Protein 5NOI (pdb70)

GO terms:
  GO:0005886 plasma membrane (C, TAS)
  GO:0005515 protein binding (F, IPI)
  GO:0009986 cell surface (C, IDA)
  GO:0042802 identical protein binding (F, IDA)
  GO:0050925 negative regulation of negative chemotaxis (P, IDA)
  GO:0032870 cellular response to hormone stimulus (P, IEP)
  GO:0050772 positive regulation of axonogenesis (P, IDA)
  GO:0007156 homophilic cell-cell adhesion (P, IDA)
  GO:0061364 apoptotic process involved in luteolysis (P, IEP)
  GO:0007420 brain development (P, IEP)
  GO:0001657 ureteric bud development (P, IMP)
  GO:0070062 extracellular exosome (C, HDA)

Structure (mmCIF, N/CA/C/O backbone):
data_5NOI
#
_entry.id   5NOI
#
_cell.length_a   99.749
_cell.length_b   99.749
_cell.length_c   123.465
_cell.angle_alpha   90.00
_cell.angle_beta   90.00
_cell.angle_gamma   90.00
#
_symmetry.space_group_name_H-M   'I 41 2 2'
#
loop_
_entity.id
_entity.type
_entity.pdbx_description
1 polymer 'Roundabout homolog 2'
2 water water
#
loop_
_atom_site.group_PDB
_atom_site.id
_atom_site.type_symbol
_atom_site.label_atom_id
_atom_site.label_alt_id
_atom_site.label_comp_id
_atom_site.label_asym_id
_atom_site.label_entity_id
_atom_site.label_seq_id
_atom_site.pdbx_PDB_ins_code
_atom_site.Cartn_x
_atom_site.Cartn_y
_atom_site.Cartn_z
_atom_site.occupancy
_atom_site.B_iso_or_equiv
_atom_site.auth_seq_id
_atom_site.auth_comp_id
_atom_site.auth_asym_id
_atom_site.auth_atom_id
_atom_site.pdbx_PDB_model_num
ATOM 1 N N . ARG A 1 1 ? 80.339 124.145 103.409 1.00 83.36 311 ARG A N 1
ATOM 2 C CA . ARG A 1 1 ? 81.514 124.738 102.782 1.00 89.02 311 ARG A CA 1
ATOM 3 C C . ARG A 1 1 ? 82.866 124.272 103.341 1.00 89.57 311 ARG A C 1
ATOM 4 O O . ARG A 1 1 ? 83.916 124.575 102.747 1.00 94.12 311 ARG A O 1
ATOM 12 N N . ALA A 1 2 ? 82.861 123.559 104.468 1.00 83.61 312 ALA A N 1
ATOM 13 C CA . ALA A 1 2 ? 84.094 123.073 105.096 1.00 70.14 312 ALA A CA 1
ATOM 14 C C . ALA A 1 2 ? 83.977 121.588 105.394 1.00 64.75 312 ALA A C 1
ATOM 15 O O . ALA A 1 2 ? 83.200 121.212 106.309 1.00 62.06 312 ALA A O 1
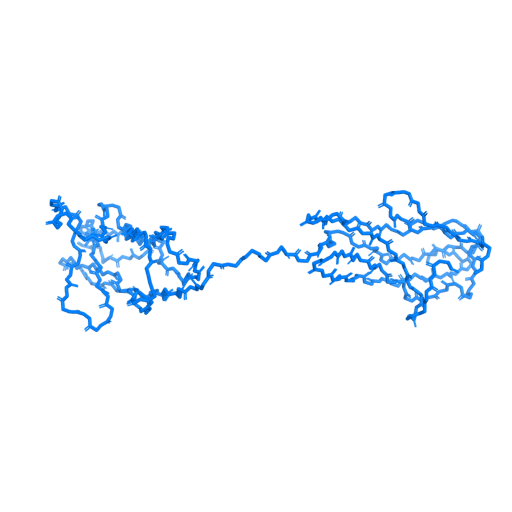ATOM 17 N N . PRO A 1 3 ? 84.747 120.726 104.737 1.00 69.56 313 PRO A N 1
ATOM 18 C CA . PRO A 1 3 ? 84.594 119.276 104.894 1.00 68.92 313 PRO A CA 1
ATOM 19 C C . PRO A 1 3 ? 84.723 118.854 106.349 1.00 70.19 313 PRO A C 1
ATOM 20 O O . PRO A 1 3 ? 85.414 119.506 107.149 1.00 67.13 313 PRO A O 1
ATOM 24 N N . PRO A 1 4 ? 84.071 117.763 106.729 1.00 62.73 314 PRO A N 1
ATOM 25 C CA . PRO A 1 4 ? 84.234 117.264 108.093 1.00 57.91 314 PRO A CA 1
ATOM 26 C C . PRO A 1 4 ? 85.657 116.775 108.315 1.00 54.44 314 PRO A C 1
ATOM 27 O O . PRO A 1 4 ? 86.315 116.257 107.410 1.00 49.07 314 PRO A O 1
ATOM 31 N N . GLN A 1 5 ? 86.117 116.965 109.546 1.00 59.89 315 GLN A N 1
ATOM 32 C CA . GLN A 1 5 ? 87.430 116.564 110.014 1.00 56.79 315 GLN A CA 1
ATOM 33 C C . GLN A 1 5 ? 87.286 116.089 111.450 1.00 51.15 315 GLN A C 1
ATOM 34 O O . GLN A 1 5 ? 86.418 116.565 112.189 1.00 49.22 315 GLN A O 1
ATOM 40 N N . PHE A 1 6 ? 88.204 115.210 111.854 1.00 56.95 316 PHE A N 1
ATOM 41 C CA . PHE A 1 6 ? 88.257 114.700 113.217 1.00 57.95 316 PHE A CA 1
ATOM 42 C C . PHE A 1 6 ? 89.032 115.635 114.125 1.00 57.43 316 PHE A C 1
ATOM 43 O O . PHE A 1 6 ? 90.149 116.040 113.802 1.00 77.16 316 PHE A O 1
ATOM 51 N N . VAL A 1 7 ? 88.455 115.941 115.279 1.00 53.89 317 VAL A N 1
ATOM 52 C CA . VAL A 1 7 ? 89.195 116.568 116.367 1.00 58.22 317 VAL A CA 1
ATOM 53 C C . VAL A 1 7 ? 89.777 115.514 117.303 1.00 61.29 317 VAL A C 1
ATOM 54 O O . VAL A 1 7 ? 90.960 115.544 117.649 1.00 55.84 317 VAL A O 1
ATOM 58 N N . VAL A 1 8 ? 88.964 114.557 117.730 1.00 61.34 318 VAL A N 1
ATOM 59 C CA . VAL A 1 8 ? 89.439 113.435 118.524 1.00 40.92 318 VAL A CA 1
ATOM 60 C C . VAL A 1 8 ? 88.869 112.177 117.896 1.00 48.76 318 VAL A C 1
ATOM 61 O O . VAL A 1 8 ? 87.644 111.995 117.875 1.00 56.18 318 VAL A O 1
ATOM 65 N N . ARG A 1 9 ? 89.742 111.346 117.336 1.00 59.16 319 ARG A N 1
ATOM 66 C CA . ARG A 1 9 ? 89.319 110.058 116.818 1.00 43.49 319 ARG A CA 1
ATOM 67 C C . ARG A 1 9 ? 89.216 109.067 117.976 1.00 42.84 319 ARG A C 1
ATOM 68 O O . ARG A 1 9 ? 89.843 109.257 119.016 1.00 47.04 319 ARG A O 1
ATOM 76 N N . PRO A 1 10 ? 88.418 108.010 11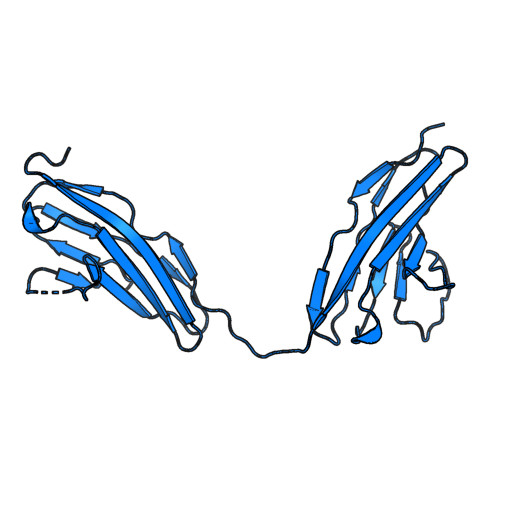7.798 1.00 35.48 320 PRO A N 1
ATOM 77 C CA . PRO A 1 10 ? 88.406 106.940 118.801 1.00 50.32 320 PRO A CA 1
ATOM 78 C C . PRO A 1 10 ? 89.605 106.018 118.618 1.00 60.90 320 PRO A C 1
ATOM 79 O O . PRO A 1 10 ? 90.125 105.831 117.511 1.00 57.19 320 PRO A O 1
ATOM 83 N N . ARG A 1 11 ? 90.044 105.440 119.736 1.00 61.28 321 ARG A N 1
ATOM 84 C CA . ARG A 1 11 ? 91.158 104.499 119.746 1.00 77.00 321 ARG A CA 1
ATOM 85 C C . ARG A 1 11 ? 90.735 103.140 120.329 1.00 70.45 321 ARG A C 1
ATOM 86 O O . ARG A 1 11 ? 89.637 102.963 120.869 1.00 72.35 321 ARG A O 1
ATOM 94 N N . ASP A 1 12 ? 91.631 102.161 120.226 1.00 57.39 322 ASP A N 1
ATOM 95 C CA . ASP A 1 12 ? 91.307 100.806 120.658 1.00 58.71 322 ASP A CA 1
ATOM 96 C C . ASP A 1 12 ? 91.169 100.714 122.186 1.00 57.49 322 ASP A C 1
ATOM 97 O O . ASP A 1 12 ? 91.762 101.488 122.939 1.00 50.08 322 ASP A O 1
ATOM 102 N N . GLN A 1 13 ? 90.346 99.773 122.647 1.00 45.59 323 GLN A N 1
ATOM 103 C CA . GLN A 1 13 ? 90.138 99.636 124.087 1.00 45.36 323 GLN A CA 1
ATOM 104 C C . GLN A 1 13 ? 89.964 98.174 124.442 1.00 48.00 323 GLN A C 1
ATOM 105 O O . GLN A 1 13 ? 89.205 97.460 123.781 1.00 54.03 323 GLN A O 1
ATOM 111 N N . ILE A 1 14 ? 90.654 97.749 125.496 1.00 48.35 324 ILE A N 1
ATOM 112 C CA . ILE A 1 14 ? 90.576 96.433 126.126 1.00 61.28 324 ILE A CA 1
ATOM 113 C C . ILE A 1 14 ? 89.928 96.641 127.482 1.00 70.53 324 ILE A C 1
ATOM 114 O O . ILE A 1 14 ? 90.448 97.410 128.299 1.00 80.62 324 ILE A O 1
ATOM 119 N N . VAL A 1 15 ? 88.782 96.029 127.788 1.00 62.67 325 VAL A N 1
ATOM 120 C CA . VAL A 1 15 ? 88.239 96.229 129.131 1.00 72.17 325 VAL A CA 1
ATOM 121 C C . VAL A 1 15 ? 87.451 95.006 129.604 1.00 66.15 325 VAL A C 1
ATOM 122 O O . VAL A 1 15 ? 86.906 94.231 128.809 1.00 53.87 325 VAL A O 1
ATOM 126 N N . ALA A 1 16 ? 87.396 94.864 130.932 1.00 64.23 326 ALA A N 1
ATOM 127 C CA . ALA A 1 16 ? 86.814 93.705 131.594 1.00 60.52 326 ALA A CA 1
ATOM 128 C C . ALA A 1 16 ? 85.310 93.619 131.361 1.00 64.02 326 ALA A C 1
ATOM 129 O O . ALA A 1 16 ? 84.611 94.632 131.231 1.00 72.60 326 ALA A O 1
ATOM 131 N N . GLN A 1 17 ? 84.830 92.374 131.308 1.00 63.34 327 GLN A N 1
ATOM 132 C CA . GLN A 1 17 ? 83.424 92.119 131.013 1.00 65.63 327 GLN A CA 1
ATOM 133 C C . GLN A 1 17 ? 82.518 92.690 132.098 1.00 66.15 327 GLN A C 1
ATOM 134 O O . GLN A 1 17 ? 82.813 92.588 133.288 1.00 73.88 327 GLN A O 1
ATOM 140 N N . GLY A 1 18 ? 81.376 93.207 131.644 1.00 70.09 328 GLY A N 1
ATOM 141 C CA . GLY A 1 18 ? 80.422 93.858 132.521 1.00 67.01 328 GLY A CA 1
ATOM 142 C C . GLY A 1 18 ? 80.624 95.351 132.753 1.00 64.30 328 GLY A C 1
ATOM 143 O O . GLY A 1 18 ? 79.688 96.012 133.228 1.00 63.81 328 GLY A O 1
ATOM 144 N N . ARG A 1 19 ? 81.810 95.903 132.457 1.00 68.50 329 ARG A N 1
ATOM 145 C CA . ARG A 1 19 ? 82.062 97.333 132.615 1.00 67.34 329 ARG A CA 1
ATOM 146 C C . ARG A 1 19 ? 81.385 98.125 131.497 1.00 62.90 329 ARG A C 1
ATOM 147 O O . ARG A 1 19 ? 80.811 97.564 130.557 1.00 58.53 329 ARG A O 1
ATOM 155 N N . THR A 1 20 ? 81.459 99.451 131.607 1.00 65.21 330 THR A N 1
ATOM 156 C CA . THR A 1 20 ? 80.939 100.360 130.590 1.00 58.66 330 THR A CA 1
ATOM 157 C C . THR A 1 20 ? 82.091 100.957 129.792 1.00 59.57 330 THR A C 1
ATOM 158 O O . THR A 1 20 ? 83.120 101.336 130.364 1.00 69.77 330 THR A O 1
ATOM 162 N N . VAL A 1 21 ? 81.931 101.036 128.463 1.00 60.48 331 VAL A N 1
ATOM 163 C CA . VAL A 1 21 ? 82.965 101.555 127.570 1.00 60.04 331 VAL A CA 1
ATOM 164 C C . VAL A 1 21 ? 82.412 102.756 126.803 1.00 69.54 331 VAL A C 1
ATOM 165 O O . VAL A 1 21 ? 81.254 102.750 126.364 1.00 61.49 331 VAL A O 1
ATOM 169 N N . THR A 1 22 ? 83.230 103.810 126.678 1.00 63.59 332 THR A N 1
ATOM 170 C CA . THR A 1 22 ? 82.865 104.987 125.892 1.00 47.01 332 THR A CA 1
ATOM 171 C C . THR A 1 22 ? 84.025 105.319 124.974 1.00 52.35 332 THR A C 1
ATOM 172 O O . THR A 1 22 ? 85.157 105.472 125.437 1.00 58.87 332 THR A O 1
ATOM 176 N N . PHE A 1 23 ? 83.745 105.418 123.682 1.00 44.44 333 PHE A N 1
ATOM 177 C CA . PHE A 1 23 ? 84.616 105.846 122.597 1.00 48.40 333 PHE A CA 1
ATOM 178 C C . PHE A 1 23 ? 84.285 107.279 122.203 1.00 55.25 333 PHE A C 1
ATOM 179 O O . PHE A 1 23 ? 83.137 107.547 121.801 1.00 57.29 333 PHE A O 1
ATOM 187 N N . PRO A 1 24 ? 85.243 108.209 122.285 1.00 48.70 334 PRO A N 1
ATOM 188 C CA . PRO A 1 24 ? 85.027 109.550 121.729 1.00 41.04 334 PRO A CA 1
ATOM 189 C C . PRO A 1 24 ? 85.048 109.511 120.217 1.00 44.00 334 PRO A C 1
ATOM 190 O O . PRO A 1 24 ? 85.676 108.646 119.611 1.00 57.19 334 PRO A O 1
ATOM 194 N N . CYS A 1 25 ? 84.324 110.444 119.603 1.00 45.21 335 CYS A N 1
ATOM 195 C CA . CYS A 1 25 ? 84.481 110.685 118.175 1.00 43.28 335 CYS A CA 1
ATOM 196 C C . CYS A 1 25 ? 84.058 112.132 117.964 1.00 57.89 335 CYS A C 1
ATOM 197 O O . CYS A 1 25 ? 82.880 112.414 117.698 1.00 59.84 335 CYS A O 1
ATOM 200 N N . GLU A 1 26 ? 84.998 113.061 118.165 1.00 62.22 336 GLU A N 1
ATOM 201 C CA . GLU A 1 26 ? 84.701 114.485 118.167 1.00 53.42 336 GLU A CA 1
ATOM 202 C C . GLU A 1 26 ? 85.062 115.055 116.813 1.00 48.23 336 GLU A C 1
ATOM 203 O O . GLU A 1 26 ? 86.068 114.673 116.209 1.00 61.50 336 GLU A O 1
ATOM 209 N N . THR A 1 27 ? 84.260 115.992 116.354 1.00 53.00 337 THR A N 1
ATOM 210 C CA . THR A 1 27 ? 84.226 116.279 114.941 1.00 47.57 337 THR A CA 1
ATOM 211 C C . THR A 1 27 ? 84.035 117.782 114.735 1.00 48.45 337 THR A C 1
ATOM 212 O O . THR A 1 27 ? 83.536 118.490 115.615 1.00 54.70 337 THR A O 1
ATOM 216 N N . LYS A 1 28 ? 84.474 118.272 113.573 1.00 57.87 338 LYS A N 1
ATOM 217 C CA . LYS A 1 28 ? 84.310 119.683 113.236 1.00 63.56 338 LYS A CA 1
ATOM 218 C C . LYS A 1 28 ? 84.060 119.822 111.743 1.00 55.81 338 LYS A C 1
ATOM 219 O O . LYS A 1 28 ? 84.410 118.943 110.944 1.00 58.56 338 LYS A O 1
ATOM 225 N N . GLY A 1 29 ? 83.460 120.942 111.374 1.00 56.56 339 GLY A N 1
ATOM 226 C CA . GLY A 1 29 ? 83.228 121.242 109.977 1.00 53.98 339 GLY A CA 1
ATOM 227 C C . GLY A 1 29 ? 82.010 122.137 109.819 1.00 61.28 339 GLY A C 1
ATOM 228 O O . GLY A 1 29 ? 81.359 122.526 110.787 1.00 57.97 339 GLY A O 1
ATOM 229 N N . ASN A 1 30 ? 81.729 122.451 108.565 1.00 72.92 340 ASN A N 1
ATOM 230 C CA . ASN A 1 30 ? 80.546 123.265 108.363 1.00 72.03 340 ASN A CA 1
ATOM 231 C C . ASN A 1 30 ? 79.887 122.803 107.073 1.00 63.68 340 ASN A C 1
ATOM 232 O O . ASN A 1 30 ? 80.421 123.034 105.984 1.00 68.99 340 ASN A O 1
ATOM 237 N N . PRO A 1 31 ? 78.661 122.321 107.338 1.00 60.72 341 PRO A N 1
ATOM 238 C CA . PRO A 1 31 ? 77.978 122.311 108.646 1.00 57.65 341 PRO A CA 1
ATOM 239 C C . PRO A 1 31 ? 78.577 121.347 109.684 1.00 51.96 341 PRO A C 1
ATOM 240 O O . PRO A 1 31 ? 79.417 120.522 109.318 1.00 52.60 341 PRO A O 1
ATOM 244 N N . GLN A 1 32 ? 78.165 121.491 110.946 1.00 51.10 342 GLN A N 1
ATOM 245 C CA . GLN A 1 32 ? 78.688 120.681 112.037 1.00 51.89 342 GLN A CA 1
ATOM 246 C C . GLN A 1 32 ? 78.329 119.212 111.814 1.00 66.83 342 GLN A C 1
ATOM 247 O O . GLN A 1 32 ? 77.139 118.871 111.793 1.00 69.85 342 GLN A O 1
ATOM 253 N N . PRO A 1 33 ? 79.314 118.328 111.649 1.00 59.34 343 PRO A N 1
ATOM 254 C CA . PRO A 1 33 ? 78.994 116.922 111.361 1.00 62.10 343 PRO A CA 1
ATOM 255 C C . PRO A 1 33 ? 78.291 116.265 112.534 1.00 66.66 343 PRO A C 1
ATOM 256 O O . PRO A 1 33 ? 78.657 116.455 113.698 1.00 60.73 343 PRO A O 1
ATOM 260 N N . ALA A 1 34 ? 77.242 115.512 112.210 1.00 66.26 344 ALA A N 1
ATOM 261 C CA . ALA A 1 34 ? 76.508 114.712 113.182 1.00 43.64 344 ALA A CA 1
ATOM 262 C C . ALA A 1 34 ? 77.014 113.268 113.068 1.00 49.20 344 ALA A C 1
ATOM 263 O O . ALA A 1 34 ? 76.788 112.605 112.050 1.00 54.95 344 ALA A O 1
ATOM 265 N N . VAL A 1 35 ? 77.727 112.798 114.108 1.00 40.26 345 VAL A N 1
ATOM 266 C CA . VAL A 1 35 ? 78.346 111.479 114.073 1.00 47.67 345 VAL A CA 1
ATOM 267 C C . VAL A 1 35 ? 77.314 110.389 114.390 1.00 62.98 345 VAL A C 1
ATOM 268 O O . VAL A 1 35 ? 76.478 110.534 115.293 1.00 61.05 345 VAL A O 1
ATOM 272 N N . PHE A 1 36 ? 77.396 109.276 113.660 1.00 55.65 346 PHE A N 1
ATOM 273 C CA . PHE A 1 36 ? 76.692 108.050 114.029 1.00 51.15 346 PHE A CA 1
ATOM 274 C C . PHE A 1 36 ? 77.679 106.891 113.998 1.00 49.60 346 PHE A C 1
ATOM 275 O O . PHE A 1 36 ? 78.756 106.986 113.406 1.00 51.32 346 PHE A O 1
ATOM 283 N N . TRP A 1 37 ? 77.315 105.793 114.659 1.00 45.70 347 TRP A N 1
ATOM 284 C CA . TRP A 1 37 ? 78.194 104.634 114.775 1.00 45.84 347 TRP A CA 1
ATOM 285 C C . TRP A 1 37 ? 77.547 103.392 114.170 1.00 58.67 347 TRP A C 1
ATOM 286 O O . TRP A 1 37 ? 76.319 103.283 114.048 1.00 60.66 347 TRP A O 1
ATOM 297 N N . GLN A 1 38 ? 78.406 102.438 113.836 1.00 48.58 348 GLN A N 1
ATOM 298 C CA . GLN A 1 38 ? 77.983 101.176 113.250 1.00 47.45 348 GLN A CA 1
ATOM 299 C C . GLN A 1 38 ? 79.000 100.139 113.670 1.00 44.71 348 GLN A C 1
ATOM 300 O O . GLN A 1 38 ? 80.195 100.325 113.418 1.00 55.44 348 GLN A O 1
ATOM 306 N N . LYS A 1 39 ? 78.547 99.089 114.347 1.00 47.85 349 LYS A N 1
ATOM 307 C CA . LYS A 1 39 ? 79.407 97.935 114.557 1.00 52.04 349 LYS A CA 1
ATOM 308 C C . LYS A 1 39 ? 79.784 97.366 113.195 1.00 44.10 349 LYS A C 1
ATOM 309 O O . LYS A 1 39 ? 78.931 97.232 112.316 1.00 48.06 349 LYS A O 1
ATOM 315 N N . GLU A 1 40 ? 81.070 97.099 112.979 1.00 51.72 350 GLU A N 1
ATOM 316 C CA . GLU A 1 40 ? 81.464 96.629 111.656 1.00 59.60 350 GLU A CA 1
ATOM 317 C C . GLU A 1 40 ? 80.851 95.259 111.389 1.00 56.51 350 GLU A C 1
ATOM 318 O O . GLU A 1 40 ? 80.910 94.361 112.234 1.00 58.51 350 GLU A O 1
ATOM 324 N N . GLY A 1 41 ? 80.230 95.110 110.226 1.00 54.91 351 GLY A N 1
ATOM 325 C CA . GLY A 1 41 ? 79.521 93.903 109.894 1.00 45.24 351 GLY A CA 1
ATOM 326 C C . GLY A 1 41 ? 78.060 93.906 110.256 1.00 59.79 351 GLY A C 1
ATOM 327 O O . GLY A 1 41 ? 77.337 93.004 109.822 1.00 68.93 351 GLY A O 1
ATOM 328 N N . SER A 1 42 ? 77.594 94.896 111.013 1.00 60.55 352 SER A N 1
ATOM 329 C CA . SER A 1 42 ? 76.208 94.956 111.460 1.00 55.15 352 SER A CA 1
ATOM 330 C C . SER A 1 42 ? 75.398 95.908 110.590 1.00 56.31 352 SER A C 1
ATOM 331 O O . SER A 1 42 ? 75.900 96.936 110.123 1.00 58.34 352 SER A O 1
ATOM 334 N N . GLN A 1 43 ? 74.131 95.550 110.375 1.00 42.37 353 GLN A N 1
ATOM 335 C CA . GLN A 1 43 ? 73.215 96.428 109.658 1.00 47.69 353 GLN A CA 1
ATOM 336 C C . GLN A 1 43 ? 72.679 97.563 110.520 1.00 57.93 353 GLN A C 1
ATOM 337 O O . GLN A 1 43 ? 72.075 98.497 109.980 1.00 53.74 353 GLN A O 1
ATOM 343 N N . ASN A 1 44 ? 72.871 97.515 111.830 1.00 61.22 354 ASN A N 1
ATOM 344 C CA . ASN A 1 44 ? 72.286 98.524 112.698 1.00 54.93 354 ASN A CA 1
ATOM 345 C C . ASN A 1 44 ? 73.145 99.778 112.716 1.00 54.33 354 ASN A C 1
ATOM 346 O O . ASN A 1 44 ? 74.360 99.709 112.935 1.00 46.33 354 ASN A O 1
ATOM 351 N N . LEU A 1 45 ? 72.513 100.919 112.488 1.00 52.14 355 LEU A N 1
ATOM 352 C CA . LEU A 1 45 ? 73.166 102.182 112.738 1.00 53.18 355 LEU A CA 1
ATOM 353 C C . LEU A 1 45 ? 72.693 102.758 114.064 1.00 70.89 355 LEU A C 1
ATOM 354 O O . LEU A 1 45 ? 71.529 102.614 114.446 1.00 72.48 355 LEU A O 1
ATOM 359 N N . LEU A 1 46 ? 73.624 103.419 114.755 1.00 72.38 356 LEU A N 1
ATOM 360 C CA . LEU A 1 46 ? 73.356 104.043 116.047 1.00 58.82 356 LEU A CA 1
ATOM 361 C C . LEU A 1 46 ? 73.427 105.562 115.901 1.00 48.75 356 LEU A C 1
ATOM 362 O O . LEU A 1 46 ? 74.511 106.134 115.802 1.00 48.27 356 LEU A O 1
ATOM 367 N N . PHE A 1 47 ? 72.313 106.188 115.908 1.00 52.09 357 PHE A N 1
ATOM 368 C CA . PHE A 1 47 ? 72.065 107.610 115.710 1.00 48.85 357 PHE A CA 1
ATOM 369 C C . PHE A 1 47 ? 71.952 108.351 117.045 1.00 59.32 357 PHE A C 1
ATOM 370 O O . PHE A 1 47 ? 71.523 107.782 118.054 1.00 61.65 357 PHE A O 1
ATOM 378 N N . PRO A 1 48 ? 72.376 109.615 117.064 1.00 64.40 358 PRO A N 1
ATOM 379 C CA . PRO A 1 48 ? 72.470 110.350 118.338 1.00 74.29 358 PRO A CA 1
ATOM 380 C C . PRO A 1 48 ? 71.165 110.566 119.104 1.00 81.91 358 PRO A C 1
ATOM 381 O O . PRO A 1 48 ? 71.162 110.355 120.323 1.00 94.60 358 PRO A O 1
ATOM 385 N N . ASN A 1 49 ? 70.072 111.006 118.486 1.00 61.95 359 ASN A N 1
ATOM 386 C CA . ASN A 1 49 ? 68.931 111.425 119.305 1.00 78.00 359 ASN A CA 1
ATOM 387 C C . ASN A 1 49 ? 67.760 110.477 119.083 1.00 96.48 359 ASN A C 1
ATOM 388 O O . ASN A 1 49 ? 66.954 110.682 118.169 1.00 92.91 359 ASN A O 1
ATOM 393 N N . GLN A 1 50 ? 67.610 109.514 119.988 1.00 102.72 360 GLN A N 1
ATOM 394 C CA . GLN A 1 50 ? 66.627 108.450 119.867 1.00 105.14 360 GLN A CA 1
ATOM 395 C C . GLN A 1 50 ? 66.218 108.021 121.268 1.00 116.74 360 GLN A C 1
ATOM 396 O O . GLN A 1 50 ? 66.987 108.204 122.221 1.00 122.34 360 GLN A O 1
ATOM 402 N N . PRO A 1 51 ? 65.008 107.446 121.433 1.00 115.18 361 PRO A N 1
ATOM 403 C CA . PRO A 1 51 ? 64.404 106.881 122.659 1.00 118.13 361 PRO A CA 1
ATOM 404 C C . PRO A 1 51 ? 65.202 105.923 123.608 1.00 120.04 361 PRO A C 1
ATOM 405 O O . PRO A 1 51 ? 64.875 105.970 124.795 1.00 116.88 361 PRO A O 1
ATOM 409 N N . GLN A 1 52 ? 66.125 105.053 123.182 1.00 122.55 362 GLN A N 1
ATOM 410 C CA . GLN A 1 52 ? 66.316 104.605 121.813 1.00 126.28 362 GLN A CA 1
ATOM 411 C C . GLN A 1 52 ? 65.686 103.217 121.664 1.00 132.45 362 GLN A C 1
ATOM 412 O O . GLN A 1 52 ? 64.669 103.073 120.982 1.00 138.44 362 GLN A O 1
ATOM 414 N N . GLN A 1 53 ? 66.286 102.188 122.266 1.00 131.71 363 GLN A N 1
ATOM 415 C CA . GLN A 1 53 ? 65.659 100.856 122.242 1.00 136.23 363 GLN A CA 1
ATOM 416 C C . GLN A 1 53 ? 64.422 100.670 123.164 1.00 141.38 363 GLN A C 1
ATOM 417 O O . GLN A 1 53 ? 63.357 100.316 122.660 1.00 134.64 363 GLN A O 1
ATOM 419 N N . PRO A 1 54 ? 64.523 100.906 124.501 1.00 147.62 364 PRO A N 1
ATOM 420 C CA . PRO A 1 54 ? 65.562 101.049 125.545 1.00 142.53 364 PRO A CA 1
ATOM 421 C C . PRO A 1 54 ? 66.393 99.792 125.891 1.00 133.33 364 PRO A C 1
ATOM 422 O O . PRO A 1 54 ? 67.373 99.936 126.622 1.00 134.60 364 PRO A O 1
ATOM 426 N N . ASN A 1 55 ? 65.991 98.602 125.428 1.00 124.48 365 ASN A N 1
ATOM 427 C CA . ASN A 1 55 ? 66.723 97.370 125.725 1.00 122.98 365 ASN A CA 1
ATOM 428 C C . ASN A 1 55 ? 68.162 97.364 125.198 1.00 128.44 365 ASN A C 1
ATOM 429 O O . ASN A 1 55 ? 68.932 96.476 125.587 1.00 132.37 365 ASN A O 1
ATOM 434 N N . SER A 1 56 ? 68.550 98.302 124.332 1.00 117.37 366 SER A N 1
ATOM 435 C CA . SER A 1 56 ? 69.909 98.313 123.803 1.00 101.47 366 SER A CA 1
ATOM 436 C C . SER A 1 56 ? 70.880 98.872 124.829 1.00 84.52 366 SER A C 1
ATOM 437 O O . SER A 1 56 ? 70.568 99.825 125.551 1.00 80.66 366 SER A O 1
ATOM 440 N N . ARG A 1 57 ? 72.067 98.271 124.882 1.00 70.09 367 ARG A N 1
ATOM 441 C CA . ARG A 1 57 ? 73.147 98.761 125.726 1.00 68.54 367 ARG A CA 1
ATOM 442 C C . ARG A 1 57 ? 74.041 99.784 125.025 1.00 65.62 367 ARG A C 1
ATOM 443 O O . ARG A 1 57 ? 74.979 100.289 125.645 1.00 65.18 367 ARG A O 1
ATOM 451 N N . CYS A 1 58 ? 73.769 100.103 123.764 1.00 58.66 368 CYS A N 1
ATOM 452 C CA . CYS A 1 58 ? 74.532 101.076 122.993 1.00 63.01 368 CYS A CA 1
ATOM 453 C C . CYS A 1 58 ? 73.760 102.393 122.897 1.00 62.28 368 CYS A C 1
ATOM 454 O O . CYS A 1 58 ? 72.571 102.400 122.555 1.00 64.87 368 CYS A O 1
ATOM 457 N N . SER A 1 59 ? 74.431 103.506 123.190 1.00 58.25 369 SER A N 1
ATOM 458 C CA . SER A 1 59 ? 73.876 104.822 122.891 1.00 55.59 369 SER A CA 1
ATOM 459 C C . SER A 1 59 ? 74.967 105.735 122.366 1.00 63.61 369 SER A C 1
ATOM 460 O O . SER A 1 59 ? 76.143 105.608 122.729 1.00 77.30 369 SER A O 1
ATOM 463 N N . VAL A 1 60 ? 74.549 106.660 121.514 1.00 55.07 370 VAL A N 1
ATOM 464 C CA . VAL A 1 60 ? 75.406 107.655 120.899 1.00 52.56 370 VAL A CA 1
ATOM 465 C C . VAL A 1 60 ? 74.928 109.022 121.380 1.00 58.47 370 VAL A C 1
ATOM 466 O O . VAL A 1 60 ? 73.722 109.305 121.364 1.00 55.95 370 VAL A O 1
ATOM 470 N N . SER A 1 61 ? 75.854 109.849 121.885 1.00 56.76 371 SER A N 1
ATOM 471 C CA . SER A 1 61 ? 75.463 111.156 122.370 1.00 54.49 371 SER A CA 1
ATOM 472 C C . SER A 1 61 ? 75.577 112.158 121.240 1.00 57.10 371 SER A C 1
ATOM 473 O O . SER A 1 61 ? 76.130 111.845 120.181 1.00 56.08 371 SER A O 1
ATOM 476 N N . PRO A 1 62 ? 74.998 113.353 121.388 1.00 52.42 372 PRO A N 1
ATOM 477 C CA . PRO A 1 62 ? 75.118 114.349 120.324 1.00 45.86 372 PRO A CA 1
ATOM 478 C C . PRO A 1 62 ? 76.530 114.890 120.160 1.00 49.95 372 PRO A C 1
ATOM 479 O O . PRO A 1 62 ? 76.801 115.529 119.138 1.00 59.85 372 PRO A O 1
ATOM 483 N N . THR A 1 63 ? 77.427 114.651 121.118 1.00 45.25 373 THR A N 1
ATOM 484 C CA . THR A 1 63 ? 78.835 115.008 120.980 1.00 54.41 373 THR A CA 1
ATOM 485 C C . THR A 1 63 ? 79.637 113.958 120.204 1.00 56.41 373 THR A C 1
ATOM 486 O O . THR A 1 63 ? 80.790 114.220 119.834 1.00 73.98 373 THR A O 1
ATOM 490 N N . GLY A 1 64 ? 79.057 112.787 119.937 1.00 56.88 374 GLY A N 1
ATOM 491 C CA . GLY A 1 64 ? 79.684 111.780 119.119 1.00 38.14 374 GLY A CA 1
ATOM 492 C C . G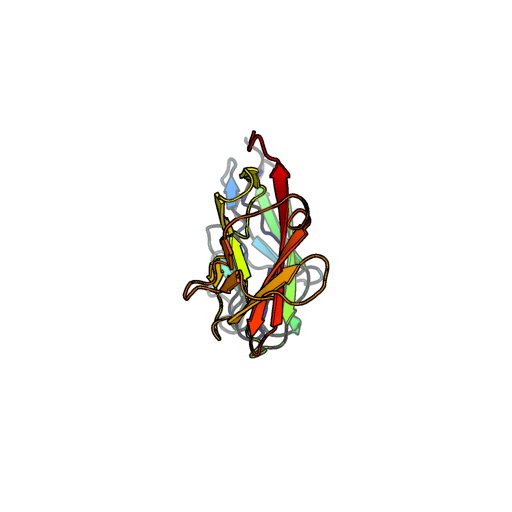LY A 1 64 ? 80.187 110.581 119.889 1.00 49.66 374 GLY A C 1
ATOM 493 O O . GLY A 1 64 ? 80.815 109.705 119.288 1.00 47.74 374 GLY A O 1
ATOM 494 N N . ASP A 1 65 ? 79.952 110.537 121.192 1.00 42.19 375 ASP A N 1
ATOM 495 C CA . ASP A 1 65 ? 80.359 109.421 122.024 1.00 43.28 375 ASP A CA 1
ATOM 496 C C . ASP A 1 65 ? 79.484 108.200 121.798 1.00 50.36 375 ASP A C 1
ATOM 497 O O . ASP A 1 65 ? 78.259 108.307 121.706 1.00 62.96 375 ASP A O 1
ATOM 502 N N . LEU A 1 66 ? 80.120 107.034 121.742 1.00 55.91 376 LEU A N 1
ATOM 503 C CA . LEU A 1 66 ? 79.427 105.757 121.719 1.00 47.06 376 LEU A CA 1
ATOM 504 C C . LEU A 1 66 ? 79.639 105.136 123.087 1.00 51.26 376 LEU A C 1
ATOM 505 O O . LEU A 1 66 ? 80.769 104.784 123.446 1.00 55.16 376 LEU A O 1
ATOM 510 N N . THR A 1 67 ? 78.572 105.057 123.866 1.00 43.98 377 THR A N 1
ATOM 511 C CA . THR A 1 67 ? 78.598 104.392 125.160 1.00 51.68 377 THR A CA 1
ATOM 512 C C . THR A 1 67 ? 77.971 103.001 125.023 1.00 57.48 377 THR A C 1
ATOM 513 O O . THR A 1 67 ? 76.882 102.851 124.455 1.00 59.93 377 THR A O 1
ATOM 517 N N . ILE A 1 68 ? 78.680 101.986 125.502 1.00 54.69 378 ILE A N 1
ATOM 518 C CA . ILE A 1 68 ? 78.173 100.622 125.588 1.00 58.53 378 ILE A CA 1
ATOM 519 C C . ILE A 1 68 ? 78.268 100.222 127.046 1.00 59.14 378 ILE A C 1
ATOM 520 O O . ILE A 1 68 ? 79.355 100.257 127.629 1.00 56.84 378 ILE A O 1
ATOM 525 N N . THR A 1 69 ? 77.135 99.865 127.639 1.00 62.75 379 THR A N 1
ATOM 526 C CA . THR A 1 69 ? 77.100 99.488 129.044 1.00 59.54 379 THR A CA 1
ATOM 527 C C . THR A 1 69 ? 77.167 97.971 129.189 1.00 58.33 379 THR A C 1
ATOM 528 O O . THR A 1 69 ? 76.847 97.222 128.260 1.00 57.94 379 THR A O 1
ATOM 532 N N . ASN A 1 70 ? 77.641 97.530 130.352 1.00 66.59 380 ASN A N 1
ATOM 533 C CA . ASN A 1 70 ? 77.605 96.117 130.741 1.00 61.46 380 ASN A CA 1
ATOM 534 C C . ASN A 1 70 ? 78.088 95.234 129.590 1.00 57.20 380 ASN A C 1
ATOM 535 O O . ASN A 1 70 ? 77.368 94.380 129.075 1.00 56.33 380 ASN A O 1
ATOM 540 N N . ILE A 1 71 ? 79.316 95.495 129.139 1.00 67.70 381 ILE A N 1
ATOM 541 C CA . ILE A 1 71 ? 79.768 94.838 127.918 1.00 70.18 381 ILE A CA 1
ATOM 542 C C . ILE A 1 71 ? 79.893 93.337 128.157 1.00 64.69 381 ILE A C 1
ATOM 543 O O . ILE A 1 71 ? 80.355 92.879 129.217 1.00 65.42 381 ILE A O 1
ATOM 548 N N . GLN A 1 72 ? 79.458 92.561 127.180 1.00 60.14 382 GLN A N 1
ATOM 549 C CA . GLN A 1 72 ? 79.708 91.131 127.159 1.00 73.53 382 GLN A CA 1
ATOM 550 C C . GLN A 1 72 ? 80.663 90.796 126.015 1.00 81.79 382 GLN A C 1
ATOM 551 O O . GLN A 1 72 ? 81.040 91.651 125.209 1.00 91.05 382 GLN A O 1
ATOM 557 N N . ARG A 1 73 ? 81.031 89.518 125.926 1.00 88.11 383 ARG A N 1
ATOM 558 C CA . ARG A 1 73 ? 82.083 89.201 124.967 1.00 80.32 383 ARG A CA 1
ATOM 559 C C . ARG A 1 73 ? 81.600 89.271 123.517 1.00 69.19 383 ARG A C 1
ATOM 560 O O . ARG A 1 73 ? 82.406 89.532 122.611 1.00 72.10 383 ARG A O 1
ATOM 568 N N . SER A 1 74 ? 80.292 89.239 123.253 1.00 55.35 384 SER A N 1
ATOM 569 C CA . SER A 1 74 ? 79.826 89.423 121.880 1.00 58.35 384 SER A CA 1
ATOM 570 C C . SER A 1 74 ? 79.946 90.865 121.382 1.00 69.96 384 SER A C 1
ATOM 571 O O . SER A 1 74 ? 79.689 91.118 120.196 1.00 61.62 384 SER A O 1
ATOM 574 N N . ASP A 1 75 ? 80.300 91.810 122.256 1.00 70.62 385 ASP A N 1
ATOM 575 C CA . ASP A 1 75 ? 80.451 93.175 121.763 1.00 70.11 385 ASP A CA 1
ATOM 576 C C . ASP A 1 75 ? 81.839 93.438 121.190 1.00 67.14 385 ASP A C 1
ATOM 577 O O . ASP A 1 75 ? 82.004 94.419 120.463 1.00 66.36 385 ASP A O 1
ATOM 582 N N . ALA A 1 76 ? 82.814 92.537 121.400 1.00 52.18 386 ALA A N 1
ATOM 583 C CA . ALA A 1 76 ? 84.147 92.703 120.838 1.00 61.08 386 ALA A CA 1
ATOM 584 C C . ALA A 1 76 ? 84.075 92.796 119.319 1.00 61.40 386 ALA A C 1
ATOM 585 O O . ALA A 1 76 ? 83.172 92.249 118.684 1.00 57.73 386 ALA A O 1
ATOM 587 N N . GLY A 1 77 ? 85.040 93.517 118.739 1.00 52.99 387 GLY A N 1
ATOM 588 C CA . GLY A 1 77 ? 85.075 93.790 117.321 1.00 50.07 387 GLY A CA 1
ATOM 589 C C . GLY A 1 77 ? 85.290 95.260 117.054 1.00 53.11 387 GLY A C 1
ATOM 590 O O . GLY A 1 77 ? 85.651 96.038 117.946 1.00 59.92 387 GLY A O 1
ATOM 591 N N . TYR A 1 78 ? 85.086 95.640 115.803 1.00 41.32 388 TYR A N 1
ATOM 592 C CA . TYR A 1 78 ? 85.385 96.983 115.323 1.00 53.55 388 TYR A CA 1
ATOM 593 C C . TYR A 1 78 ? 84.103 97.799 115.260 1.00 47.31 388 TYR A C 1
ATOM 594 O O . TYR A 1 78 ? 83.053 97.290 114.853 1.00 43.58 388 TYR A O 1
ATOM 603 N N . TYR A 1 79 ? 84.212 99.063 115.664 1.00 50.80 389 TYR A N 1
ATOM 604 C CA . TYR A 1 79 ? 83.115 100.034 115.688 1.00 48.41 389 TYR A CA 1
ATOM 605 C C . TYR A 1 79 ? 83.497 101.254 114.856 1.00 44.48 389 TYR A C 1
ATOM 606 O O . TYR A 1 79 ? 84.525 101.888 115.115 1.00 57.93 389 TYR A O 1
ATOM 615 N N . ILE A 1 80 ? 82.668 101.586 113.876 1.00 49.80 390 ILE A N 1
ATOM 616 C CA . ILE A 1 80 ? 82.950 102.628 112.899 1.00 56.54 390 ILE A CA 1
ATOM 617 C C . ILE A 1 80 ? 82.193 103.895 113.287 1.00 55.14 390 ILE A C 1
ATOM 618 O O . ILE A 1 80 ? 80.962 103.883 113.365 1.00 57.91 390 ILE A O 1
ATOM 623 N N . CYS A 1 81 ? 82.901 105.009 113.493 1.00 53.22 391 CYS A N 1
ATOM 624 C CA . CYS A 1 81 ? 82.216 106.282 113.682 1.00 53.76 391 CYS A CA 1
ATOM 625 C C . CYS A 1 81 ? 82.291 107.073 112.391 1.00 51.38 391 CYS A C 1
ATOM 626 O O . CYS A 1 81 ? 83.314 107.064 111.698 1.00 56.74 391 CYS A O 1
ATOM 629 N N . GLN A 1 82 ? 81.173 107.699 112.046 1.00 38.18 392 GLN A N 1
ATOM 630 C CA . GLN A 1 82 ? 80.909 108.152 110.694 1.00 43.89 392 GLN A CA 1
ATOM 631 C C . GLN A 1 82 ? 80.177 109.486 110.732 1.00 59.89 392 GLN A C 1
ATOM 632 O O . GLN A 1 82 ? 79.489 109.821 111.702 1.00 70.01 392 GLN A O 1
ATOM 638 N N . ALA A 1 83 ? 80.322 110.246 109.657 1.00 50.06 393 ALA A N 1
ATOM 639 C CA . ALA A 1 83 ? 79.670 111.545 109.582 1.00 53.70 393 ALA A CA 1
ATOM 640 C C . ALA A 1 83 ? 79.556 111.921 108.126 1.00 52.83 393 ALA A C 1
ATOM 641 O O . ALA A 1 83 ? 80.533 111.783 107.383 1.00 54.58 393 ALA A O 1
ATOM 643 N N . LEU A 1 84 ? 78.379 112.404 107.727 1.00 54.45 394 LEU A N 1
ATOM 644 C CA . LEU A 1 84 ? 78.104 112.811 106.354 1.00 53.98 394 LEU A CA 1
ATOM 645 C C . LEU A 1 84 ? 77.446 114.192 106.366 1.00 49.09 394 LEU A C 1
ATOM 646 O O . LEU A 1 84 ? 76.478 114.418 107.103 1.00 56.50 394 LEU A O 1
ATOM 651 N N . THR A 1 85 ? 78.028 115.158 105.647 1.00 50.33 395 THR A N 1
ATOM 652 C CA . THR A 1 85 ? 77.465 116.481 105.379 1.00 50.63 395 THR A CA 1
ATOM 653 C C . THR A 1 85 ? 77.435 116.670 103.871 1.00 54.63 395 THR A C 1
ATOM 654 O O . THR A 1 85 ? 77.922 115.826 103.104 1.00 57.11 395 THR A O 1
ATOM 658 N N . VAL A 1 86 ? 76.836 117.782 103.426 1.00 51.30 396 VAL A N 1
ATOM 659 C CA . VAL A 1 86 ? 76.971 118.129 102.016 1.00 58.41 396 VAL A CA 1
ATOM 660 C C . VAL A 1 86 ? 78.407 118.475 101.645 1.00 59.27 396 VAL A C 1
ATOM 661 O O . VAL A 1 86 ? 78.722 118.499 100.452 1.00 56.56 396 VAL A O 1
ATOM 665 N N . ALA A 1 87 ? 79.298 118.668 102.634 1.00 60.86 397 ALA A N 1
ATOM 666 C CA . ALA A 1 87 ? 80.701 119.011 102.376 1.00 70.27 397 ALA A CA 1
ATOM 667 C C . ALA A 1 87 ? 81.638 117.806 102.300 1.00 68.68 397 ALA A C 1
ATOM 668 O O . ALA A 1 87 ? 82.661 117.894 101.614 1.00 77.25 397 ALA A O 1
ATOM 670 N N . GLY A 1 88 ? 81.335 116.703 102.980 1.00 64.96 398 GLY A N 1
ATOM 671 C CA . GLY A 1 88 ? 82.162 115.514 102.855 1.00 71.64 398 GLY A CA 1
ATOM 672 C C . GLY A 1 88 ? 81.808 114.452 103.885 1.00 65.27 398 GLY A C 1
ATOM 673 O O . GLY A 1 88 ? 80.890 114.619 104.697 1.00 59.65 398 GLY A O 1
ATOM 674 N N . SER A 1 89 ? 82.571 113.347 103.830 1.00 56.92 399 SER A N 1
ATOM 675 C CA . SER A 1 89 ? 82.428 112.242 104.783 1.00 55.22 399 SER A CA 1
ATOM 676 C C . SER A 1 89 ? 83.767 111.899 105.425 1.00 63.23 399 SER A C 1
ATOM 677 O O . SER A 1 89 ? 84.834 112.167 104.859 1.00 61.20 399 SER A O 1
ATOM 680 N N . ILE A 1 90 ? 83.689 111.310 106.623 1.00 54.55 400 ILE A N 1
ATOM 681 C CA . ILE A 1 90 ? 84.847 110.777 107.342 1.00 55.40 400 ILE A CA 1
ATOM 682 C C . ILE A 1 90 ? 84.419 109.544 108.127 1.00 57.58 400 ILE A C 1
ATOM 683 O O . ILE A 1 90 ? 83.359 109.534 108.756 1.00 58.99 400 ILE A O 1
ATOM 688 N N . LEU A 1 91 ? 85.258 108.512 108.116 1.00 69.21 401 LEU A N 1
ATOM 689 C CA . LEU A 1 91 ? 85.059 107.416 109.052 1.00 57.82 401 LEU A CA 1
ATOM 690 C C . LEU A 1 91 ? 86.353 107.166 109.815 1.00 52.12 401 LEU A C 1
ATOM 691 O O . LEU A 1 91 ? 87.445 107.510 109.366 1.00 66.50 401 LEU A O 1
ATOM 696 N N . ALA A 1 92 ? 86.186 106.556 110.984 1.00 55.99 402 ALA A N 1
ATOM 697 C CA . ALA A 1 92 ? 87.283 106.135 111.843 1.00 41.10 402 ALA A CA 1
ATOM 698 C C . ALA A 1 92 ? 86.838 104.871 112.574 1.00 58.68 402 ALA A C 1
ATOM 699 O O . ALA A 1 92 ? 85.727 104.832 113.113 1.00 72.68 402 ALA A O 1
ATOM 701 N N . LYS A 1 93 ? 87.677 103.836 112.574 1.00 50.40 403 LYS A N 1
ATOM 702 C CA . LYS A 1 93 ? 87.453 102.557 113.227 1.00 50.98 403 LYS A CA 1
ATOM 703 C C . LYS A 1 93 ? 88.186 102.505 114.559 1.00 60.66 403 LYS A C 1
ATOM 704 O O . LYS A 1 93 ? 89.274 103.075 114.724 1.00 55.71 403 LYS A O 1
ATOM 710 N N . ALA A 1 94 ? 87.559 101.911 115.566 1.00 47.29 404 ALA A N 1
ATOM 711 C CA . ALA A 1 94 ? 88.238 101.563 116.800 1.00 36.43 404 ALA A CA 1
ATOM 712 C C . ALA A 1 94 ? 87.769 100.177 117.238 1.00 58.12 404 ALA A C 1
ATOM 713 O O . ALA A 1 94 ? 86.624 99.788 117.004 1.00 55.03 404 ALA A O 1
ATOM 715 N N . GLN A 1 95 ? 88.674 99.443 117.879 1.00 67.70 405 GLN A N 1
ATOM 716 C CA . GLN A 1 95 ? 88.495 98.036 118.199 1.00 68.77 405 GLN A CA 1
ATOM 717 C C . GLN A 1 95 ? 88.171 97.868 119.675 1.00 59.47 405 GLN A C 1
ATOM 718 O O . GLN A 1 95 ? 88.875 98.409 120.537 1.00 53.21 405 GLN A O 1
ATOM 724 N N . LEU A 1 96 ? 87.118 97.110 119.965 1.00 60.45 406 LEU A N 1
ATOM 725 C CA . LEU A 1 96 ? 86.784 96.757 121.338 1.00 65.66 406 LEU A CA 1
ATOM 726 C C . LEU A 1 96 ? 87.198 95.311 121.607 1.00 57.11 406 LEU A C 1
ATOM 727 O O . LEU A 1 96 ? 86.816 94.403 120.860 1.00 48.34 406 LEU A O 1
ATOM 732 N N . GLU A 1 97 ? 88.015 95.114 122.645 1.00 57.59 407 GLU A N 1
ATOM 733 C CA . GLU A 1 97 ? 88.411 93.796 123.140 1.00 53.74 407 GLU A CA 1
ATOM 734 C C . GLU A 1 97 ? 87.801 93.589 124.513 1.00 59.06 407 GLU A C 1
ATOM 735 O O . GLU A 1 97 ? 88.023 94.404 125.421 1.00 71.59 407 GLU A O 1
ATOM 741 N N . VAL A 1 98 ? 87.041 92.506 124.662 1.00 60.12 408 VAL A N 1
ATOM 742 C CA . VAL A 1 98 ? 86.363 92.174 125.909 1.00 57.93 408 VAL A CA 1
ATOM 743 C C . VAL A 1 98 ? 87.150 91.077 126.600 1.00 60.03 408 VAL A C 1
ATOM 744 O O . VAL A 1 98 ? 87.455 90.048 125.989 1.00 71.79 408 VAL A O 1
ATOM 748 N N . THR A 1 99 ? 87.453 91.277 127.870 1.00 61.30 409 THR A N 1
ATOM 749 C CA . THR A 1 99 ? 88.201 90.288 128.618 1.00 74.51 409 THR A CA 1
ATOM 750 C C . THR A 1 99 ? 87.368 89.750 129.779 1.00 98.37 409 THR A C 1
ATOM 751 O O . THR A 1 99 ? 86.316 90.296 130.131 1.00 109.14 409 THR A O 1
ATOM 755 N N . ASP A 1 100 ? 87.849 88.643 130.354 1.00 96.87 410 ASP A N 1
ATOM 756 C CA . ASP A 1 100 ? 87.361 88.146 131.632 1.00 88.60 410 ASP A CA 1
ATOM 757 C C . ASP A 1 100 ? 87.791 89.094 132.754 1.00 88.34 410 ASP A C 1
ATOM 758 O O . ASP A 1 100 ? 88.735 89.867 132.618 1.00 89.73 410 ASP A O 1
ATOM 763 N N . VAL A 1 101 ? 87.084 89.042 133.878 1.00 89.49 411 VAL A N 1
ATOM 764 C CA . VAL A 1 101 ? 87.436 89.854 135.039 1.00 84.20 411 VAL A CA 1
ATOM 765 C C . VAL A 1 101 ? 88.432 89.078 135.886 1.00 88.02 411 VAL A C 1
ATOM 766 O O . VAL A 1 101 ? 88.211 87.901 136.193 1.00 98.62 411 VAL A O 1
ATOM 770 N N . LEU A 1 102 ? 89.563 89.695 136.148 1.00 82.47 412 LEU A N 1
ATOM 771 C CA . LEU A 1 102 ? 90.509 88.982 136.945 1.00 82.36 412 LEU A CA 1
ATOM 772 C C . LEU A 1 102 ? 91.077 89.891 137.978 1.00 85.63 412 LEU A C 1
ATOM 773 O O . LEU A 1 102 ? 91.562 90.964 137.680 1.00 89.53 412 LEU A O 1
ATOM 778 N N . THR A 1 103 ? 91.099 89.314 139.155 1.00 93.22 413 THR A N 1
ATOM 779 C CA . THR A 1 103 ? 91.517 89.712 140.455 1.00 93.55 413 THR A CA 1
ATOM 780 C C . THR A 1 103 ? 93.008 89.707 140.341 1.00 86.15 413 THR A C 1
ATOM 781 O O . THR A 1 103 ? 93.663 88.734 140.656 1.00 75.38 413 THR A O 1
ATOM 785 N N . ASP A 1 104 ? 93.700 90.498 139.543 1.00 100.78 414 ASP A N 1
ATOM 786 C CA . ASP A 1 104 ? 95.112 90.271 139.300 1.00 98.58 414 ASP A CA 1
ATOM 787 C C . ASP A 1 104 ? 95.742 91.531 139.820 1.00 88.33 414 ASP A C 1
ATOM 788 O O . ASP A 1 104 ? 95.544 92.580 139.256 1.00 86.55 414 ASP A O 1
ATOM 793 N N . ARG A 1 105 ? 96.523 91.427 140.881 1.00 82.34 415 ARG A N 1
ATOM 794 C CA . ARG A 1 105 ? 97.166 92.620 141.383 1.00 84.44 415 ARG A CA 1
ATOM 795 C C . ARG A 1 105 ? 98.445 92.791 140.600 1.00 87.23 415 ARG A C 1
ATOM 796 O O . ARG A 1 105 ? 99.212 91.864 140.444 1.00 93.59 415 ARG A O 1
ATOM 804 N N . PRO A 1 106 ? 98.651 93.998 140.120 1.00 73.72 416 PRO A N 1
ATOM 805 C CA . PRO A 1 106 ? 99.819 94.298 139.280 1.00 62.34 416 PRO A CA 1
ATOM 806 C C . PRO A 1 106 ? 101.116 94.092 140.040 1.00 59.26 416 PRO A C 1
ATOM 807 O O . PRO A 1 106 ? 101.133 94.100 141.282 1.00 67.03 416 PRO A O 1
ATOM 811 N N . PRO A 1 107 ? 102.218 93.893 139.324 1.00 60.83 417 PRO A N 1
ATOM 812 C CA . PRO A 1 107 ? 103.471 93.700 140.040 1.00 64.24 417 PRO A CA 1
ATOM 813 C C . PRO A 1 107 ? 104.012 95.022 140.555 1.00 53.50 417 PRO A C 1
ATOM 814 O O . PRO A 1 107 ? 103.614 96.091 140.073 1.00 50.77 417 PRO A O 1
ATOM 818 N N . PRO A 1 108 ? 104.980 94.971 141.470 1.00 49.29 418 PRO A N 1
ATOM 819 C CA . PRO A 1 108 ? 105.554 96.210 141.995 1.00 51.80 418 PRO A CA 1
ATOM 820 C C . PRO A 1 108 ? 106.119 97.065 140.869 1.00 49.42 418 PRO A C 1
ATOM 821 O O . PRO A 1 108 ? 106.389 96.599 139.762 1.00 56.17 418 PRO A O 1
ATOM 825 N N . ILE A 1 109 ? 106.306 98.335 141.171 1.00 49.69 419 ILE A N 1
ATOM 826 C CA . ILE A 1 109 ? 106.885 99.275 140.221 1.00 43.01 419 ILE A CA 1
ATOM 827 C C . ILE A 1 109 ? 108.026 99.987 140.928 1.00 49.40 419 ILE A C 1
ATOM 828 O O . ILE A 1 109 ? 107.944 100.271 142.116 1.00 61.80 419 ILE A O 1
ATOM 833 N N . ILE A 1 110 ? 109.091 100.238 140.192 1.00 53.13 420 ILE A N 1
ATOM 834 C CA . ILE A 1 110 ? 110.173 101.092 140.660 1.00 56.08 420 ILE A CA 1
ATOM 835 C C . ILE A 1 110 ? 110.018 102.415 139.919 1.00 63.61 420 ILE A C 1
ATOM 836 O O . ILE A 1 110 ? 110.309 102.498 138.717 1.00 62.23 420 ILE A O 1
ATOM 841 N N . LEU A 1 111 ? 109.528 103.438 140.638 1.00 62.16 421 LEU A N 1
ATOM 842 C CA . LEU A 1 111 ? 109.414 104.702 139.903 1.00 67.11 421 LEU A CA 1
ATOM 843 C C . LEU A 1 111 ? 110.765 105.395 139.755 1.00 60.56 421 LEU A C 1
ATOM 844 O O . LEU A 1 111 ? 111.110 105.893 138.678 1.00 61.30 421 LEU A O 1
ATOM 849 N N . GLN A 1 112 ? 111.717 105.268 140.667 1.00 58.50 422 GLN A N 1
ATOM 850 C CA . GLN A 1 112 ? 113.058 105.804 140.476 1.00 64.41 422 GLN A CA 1
ATOM 851 C C . GLN A 1 112 ? 114.049 104.778 140.991 1.00 70.76 422 GLN A C 1
ATOM 852 O O . GLN A 1 112 ? 114.001 104.411 142.167 1.00 82.16 422 GLN A O 1
ATOM 858 N N . GLY A 1 113 ? 114.937 104.310 140.120 1.00 62.77 423 GLY A N 1
ATOM 859 C CA . GLY A 1 113 ? 115.940 103.372 140.529 1.00 63.05 423 GLY A CA 1
ATOM 860 C C . GLY A 1 113 ? 117.193 104.115 140.908 1.00 64.81 423 GLY A C 1
ATOM 861 O O . GLY A 1 113 ? 117.221 105.352 140.929 1.00 66.42 423 GLY A O 1
ATOM 862 N N . PRO A 1 114 ? 118.259 103.383 141.226 1.00 65.66 424 PRO A N 1
ATOM 863 C CA . PRO A 1 114 ? 119.549 104.028 141.443 1.00 65.29 424 PRO A CA 1
ATOM 864 C C . PRO A 1 114 ? 119.962 104.730 140.164 1.00 69.90 424 PRO A C 1
ATOM 865 O O . PRO A 1 114 ? 119.493 104.398 139.074 1.00 74.88 424 PRO A O 1
ATOM 869 N N . ALA A 1 115 ? 120.813 105.733 140.318 1.00 73.92 425 ALA A N 1
ATOM 870 C CA . ALA A 1 115 ? 121.374 106.433 139.181 1.00 74.79 425 ALA A CA 1
ATOM 871 C C . ALA A 1 115 ? 122.862 106.156 139.123 1.00 75.94 425 ALA A C 1
ATOM 872 O O . ALA A 1 115 ? 123.487 105.775 140.114 1.00 75.23 425 ALA A O 1
ATOM 874 N N . MET A 1 116 ? 123.420 106.332 137.935 1.00 83.91 426 MET A N 1
ATOM 875 C CA . MET A 1 116 ? 124.852 106.205 137.750 1.00 84.43 426 MET A CA 1
ATOM 876 C C . MET A 1 116 ? 125.578 107.226 138.617 1.00 89.16 426 MET A C 1
ATOM 877 O O . MET A 1 116 ? 125.189 108.397 138.698 1.00 91.16 426 MET A O 1
ATOM 882 N N . GLN A 1 117 ? 126.607 106.779 139.329 1.00 88.15 427 GLN A N 1
ATOM 883 C CA . GLN A 1 117 ? 127.427 107.633 140.169 1.00 80.89 427 GLN A CA 1
ATOM 884 C C . GLN A 1 117 ? 128.877 107.221 139.986 1.00 102.48 427 GLN A C 1
ATOM 885 O O . GLN A 1 117 ? 129.185 106.029 140.011 1.00 100.24 427 GLN A O 1
ATOM 891 N N . THR A 1 118 ? 129.758 108.199 139.795 1.00 118.89 428 THR A N 1
ATOM 892 C CA . THR A 1 118 ? 131.193 108.031 140.005 1.00 118.38 428 THR A CA 1
ATOM 893 C C . THR A 1 118 ? 131.551 108.715 141.323 1.00 125.11 428 THR A C 1
ATOM 894 O O . THR A 1 118 ? 131.301 109.915 141.490 1.00 125.01 428 THR A O 1
ATOM 898 N N . LEU A 1 119 ? 132.088 107.952 142.278 1.00 119.89 429 LEU A N 1
ATOM 899 C CA . LEU A 1 119 ? 132.442 108.465 143.595 1.00 112.28 429 LEU A CA 1
ATOM 900 C C . LEU A 1 119 ? 133.902 108.145 143.893 1.00 119.92 429 LEU A C 1
ATOM 901 O O . LEU A 1 119 ? 134.590 107.480 143.111 1.00 114.33 429 LEU A O 1
ATOM 906 N N . ALA A 1 120 ? 134.368 108.633 145.047 1.00 132.11 430 ALA A N 1
ATOM 907 C CA . ALA A 1 120 ? 135.777 108.598 145.420 1.00 132.64 430 ALA A CA 1
ATOM 908 C C . ALA A 1 120 ? 136.034 107.577 146.521 1.00 125.91 430 ALA A C 1
ATOM 909 O O . ALA A 1 120 ? 135.207 107.398 147.423 1.00 124.07 430 ALA A O 1
ATOM 911 N N . VAL A 1 121 ? 137.202 106.926 146.446 1.00 120.91 431 VAL A N 1
ATOM 912 C CA . VAL A 1 121 ? 137.570 105.922 147.436 1.00 121.30 431 VAL A CA 1
ATOM 913 C C . VAL A 1 121 ? 137.476 106.531 148.831 1.00 126.22 431 VAL A C 1
ATOM 914 O O . VAL A 1 121 ? 137.699 107.732 149.021 1.00 125.01 431 VAL A O 1
ATOM 918 N N . ASP A 1 122 ? 137.090 105.701 149.801 1.00 136.97 432 ASP A N 1
ATOM 919 C CA . ASP A 1 122 ? 136.716 105.726 151.223 1.00 145.66 432 ASP A CA 1
ATOM 920 C C . ASP A 1 122 ? 135.713 106.822 151.564 1.00 135.66 432 ASP A C 1
ATOM 921 O O . ASP A 1 122 ? 135.425 107.030 152.753 1.00 127.23 432 ASP A O 1
ATOM 926 N N . GLY A 1 123 ? 134.808 107.044 150.610 1.00 137.33 433 GLY A N 1
ATOM 927 C CA . GLY A 1 123 ? 133.589 107.785 150.861 1.00 137.28 433 GLY A CA 1
ATOM 928 C C . GLY A 1 123 ? 132.395 106.903 151.192 1.00 141.37 433 GLY A C 1
ATOM 929 O O . GLY A 1 123 ? 132.511 105.710 151.482 1.00 139.74 433 GLY A O 1
ATOM 930 N N . THR A 1 124 ? 131.221 107.523 151.150 1.00 141.30 434 THR A N 1
ATOM 931 C CA . THR A 1 124 ? 129.954 106.839 151.351 1.00 140.05 434 THR A CA 1
ATOM 932 C C . THR A 1 124 ? 129.163 106.864 150.044 1.00 145.15 434 THR A C 1
ATOM 933 O O . THR A 1 124 ? 129.396 107.708 149.175 1.00 154.56 434 THR A O 1
ATOM 937 N N . ALA A 1 125 ? 128.244 105.906 149.890 1.00 136.99 435 ALA A N 1
ATOM 938 C CA . ALA A 1 125 ? 127.362 105.850 148.731 1.00 115.82 435 ALA A CA 1
ATOM 939 C C . ALA A 1 125 ? 125.950 105.562 149.206 1.00 105.45 435 ALA A C 1
ATOM 940 O O . ALA A 1 125 ? 125.742 104.660 150.022 1.00 102.59 435 ALA A O 1
ATOM 942 N N . LEU A 1 126 ? 124.993 106.346 148.716 1.00 104.93 436 LEU A N 1
ATOM 943 C CA . LEU A 1 126 ? 123.599 105.955 148.925 1.00 102.76 436 LEU A CA 1
ATOM 944 C C . LEU A 1 126 ? 122.939 105.845 147.544 1.00 98.52 436 LEU A C 1
ATOM 945 O O . LEU A 1 126 ? 122.450 106.832 146.987 1.00 97.97 436 LEU A O 1
ATOM 950 N N . LEU A 1 127 ? 122.858 104.565 147.175 1.00 100.93 437 LEU A N 1
ATOM 951 C CA . LEU A 1 127 ? 122.141 104.294 145.931 1.00 86.23 437 LEU A CA 1
ATOM 952 C C . LEU A 1 127 ? 120.672 104.071 146.251 1.00 75.22 437 LEU A C 1
ATOM 953 O O . LEU A 1 127 ? 120.319 103.084 146.898 1.00 79.45 437 LEU A O 1
ATOM 958 N N . LYS A 1 128 ? 119.899 104.951 145.622 1.00 68.51 438 LYS A N 1
ATOM 959 C CA . LYS A 1 128 ? 118.502 105.030 146.024 1.00 80.97 438 LYS A CA 1
ATOM 960 C C . LYS A 1 128 ? 117.650 104.019 145.251 1.00 82.85 438 LYS A C 1
ATOM 961 O O . LYS A 1 128 ? 117.994 103.593 144.145 1.00 82.78 438 LYS A O 1
ATOM 967 N N . CYS A 1 129 ? 116.492 103.706 145.823 1.00 70.47 439 CYS A N 1
ATOM 968 C CA . CYS A 1 129 ? 115.529 102.889 145.090 1.00 65.64 439 CYS A CA 1
ATOM 969 C C . CYS A 1 129 ? 114.143 103.054 145.696 1.00 65.31 439 CYS A C 1
ATOM 970 O O . CYS A 1 129 ? 113.854 102.497 146.761 1.00 73.66 439 CYS A O 1
ATOM 973 N N . LYS A 1 130 ? 113.282 103.770 144.983 1.00 64.46 440 LYS A N 1
ATOM 974 C CA . LYS A 1 130 ? 111.930 104.065 145.432 1.00 71.22 440 LYS A CA 1
ATOM 975 C C . LYS A 1 130 ? 110.979 103.166 144.654 1.00 70.42 440 LYS A C 1
ATOM 976 O O . LYS A 1 130 ? 110.798 103.346 143.447 1.00 78.81 440 LYS A O 1
ATOM 982 N N . ALA A 1 131 ? 110.366 102.214 145.355 1.00 66.66 441 ALA A N 1
ATOM 983 C CA . ALA A 1 131 ? 109.378 101.318 144.773 1.00 51.85 441 ALA A CA 1
ATOM 984 C C . ALA A 1 131 ? 107.996 101.620 145.331 1.00 64.55 441 ALA A C 1
ATOM 985 O O . ALA A 1 131 ? 107.851 102.213 146.400 1.00 72.47 441 ALA A O 1
ATOM 987 N N . THR A 1 132 ? 106.974 101.196 144.586 1.00 72.34 442 THR A N 1
ATOM 988 C CA . THR A 1 132 ? 105.576 101.324 144.984 1.00 63.39 442 THR A CA 1
ATOM 989 C C . THR A 1 132 ? 104.858 100.038 144.592 1.00 65.73 442 THR A C 1
ATOM 990 O O . THR A 1 132 ? 105.296 99.322 143.689 1.00 73.00 442 THR A O 1
ATOM 994 N N . GLY A 1 133 ? 103.773 99.730 145.296 1.00 69.76 443 GLY A N 1
ATOM 995 C CA . GLY A 1 133 ? 102.982 98.558 144.968 1.00 61.56 443 GLY A CA 1
ATOM 996 C C . GLY A 1 133 ? 101.945 98.209 146.017 1.00 74.51 443 GLY A C 1
ATOM 997 O O . GLY A 1 133 ? 102.069 98.627 147.171 1.00 89.24 443 GLY A O 1
ATOM 998 N N . ASP A 1 134 ? 100.918 97.454 145.625 1.00 71.66 444 ASP A N 1
ATOM 999 C CA . ASP A 1 134 ? 99.910 96.916 146.546 1.00 75.71 444 ASP A CA 1
ATOM 1000 C C . ASP A 1 134 ? 99.607 95.445 146.201 1.00 87.88 444 ASP A C 1
ATOM 1001 O O . ASP A 1 134 ? 98.900 95.159 145.230 1.00 101.87 444 ASP A O 1
ATOM 1006 N N . PRO A 1 135 ? 100.144 94.497 146.990 1.00 81.57 445 PRO A N 1
ATOM 1007 C CA . PRO A 1 135 ? 100.928 94.593 148.233 1.00 79.24 445 PRO A CA 1
ATOM 1008 C C . PRO A 1 135 ? 102.266 95.309 148.104 1.00 75.19 445 PRO A C 1
ATOM 1009 O O . PRO A 1 135 ? 102.799 95.457 147.003 1.00 77.38 445 PRO A O 1
ATOM 1013 N N . LEU A 1 136 ? 102.816 95.711 149.239 1.00 83.10 446 LEU A N 1
ATOM 1014 C CA . LEU A 1 136 ? 103.924 96.654 149.181 1.00 84.01 446 LEU A CA 1
ATOM 1015 C C . LEU A 1 136 ? 105.238 95.920 148.965 1.00 72.81 446 LEU A C 1
ATOM 1016 O O . LEU A 1 136 ? 105.527 94.964 149.685 1.00 81.84 446 LEU A O 1
ATOM 1021 N N . PRO A 1 137 ? 106.045 96.409 148.029 1.00 67.70 447 PRO A N 1
ATOM 1022 C CA . PRO A 1 137 ? 107.281 95.704 147.677 1.00 69.81 447 PRO A CA 1
ATOM 1023 C C . PRO A 1 137 ? 108.310 95.704 148.793 1.00 74.53 447 PRO A C 1
ATOM 1024 O O . PRO A 1 137 ? 108.452 96.658 149.558 1.00 84.52 447 PRO A O 1
ATOM 1028 N N . VAL A 1 138 ? 109.012 94.591 148.885 1.00 71.37 448 VAL A N 1
ATOM 1029 C CA . VAL A 1 138 ? 110.255 94.500 149.633 1.00 76.24 448 VAL A CA 1
ATOM 1030 C C . VAL A 1 138 ? 111.369 94.834 148.658 1.00 76.05 448 VAL A C 1
ATOM 1031 O O . VAL A 1 138 ? 111.407 94.290 147.549 1.00 80.62 448 VAL A O 1
ATOM 1035 N N . ILE A 1 139 ? 112.259 95.745 149.053 1.00 62.46 449 ILE A N 1
ATOM 1036 C CA . ILE A 1 139 ? 113.406 96.084 148.223 1.00 68.23 449 ILE A CA 1
ATOM 1037 C C . ILE A 1 139 ? 114.542 95.165 148.638 1.00 71.41 449 ILE A C 1
ATOM 1038 O 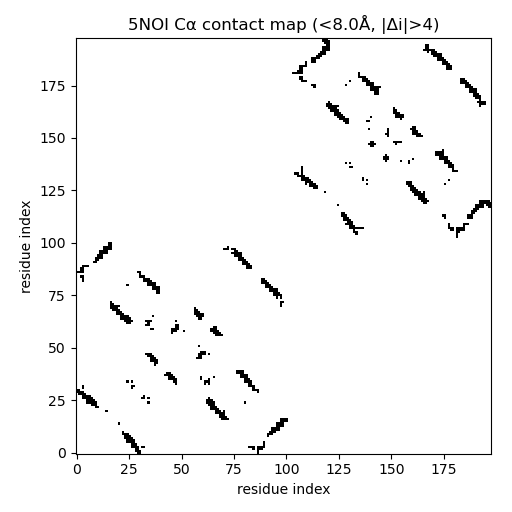O . ILE A 1 139 ? 114.617 94.761 149.797 1.00 84.70 449 ILE A O 1
ATOM 1043 N N . SER A 1 140 ? 115.419 94.830 147.695 1.00 70.80 450 SER A N 1
ATOM 1044 C CA . SER A 1 140 ? 116.607 94.036 147.968 1.00 74.12 450 SER A CA 1
ATOM 1045 C C . SER A 1 140 ? 117.579 94.309 146.841 1.00 72.66 450 SER A C 1
ATOM 1046 O O . SER A 1 140 ? 117.205 94.892 145.821 1.00 75.87 450 SER A O 1
ATOM 1049 N N . TRP A 1 141 ? 118.826 93.865 146.994 1.00 72.59 451 TRP A N 1
ATOM 1050 C CA . TRP A 1 141 ? 119.854 94.335 146.078 1.00 68.06 451 TRP A CA 1
ATOM 1051 C C . TRP A 1 141 ? 120.737 93.208 145.581 1.00 65.73 451 TRP A C 1
ATOM 1052 O O . TRP A 1 141 ? 120.843 92.142 146.195 1.00 75.89 451 TRP A O 1
ATOM 1063 N N . LEU A 1 142 ? 121.389 93.497 144.457 1.00 54.50 452 LEU A N 1
ATOM 1064 C CA . LEU A 1 142 ? 122.385 92.607 143.898 1.00 67.26 452 LEU A CA 1
ATOM 1065 C C . LEU A 1 142 ? 123.541 93.440 143.348 1.00 74.76 452 LEU A C 1
ATOM 1066 O O . LEU A 1 142 ? 123.348 94.565 142.890 1.00 76.93 452 LEU A O 1
ATOM 1071 N N . LYS A 1 143 ? 124.720 92.825 143.360 1.00 85.32 453 LYS A N 1
ATOM 1072 C CA . LYS A 1 143 ? 125.930 93.370 142.748 1.00 79.85 453 LYS A CA 1
ATOM 1073 C C . LYS A 1 143 ? 126.412 92.357 141.722 1.00 68.06 453 LYS A C 1
ATOM 1074 O O . LYS A 1 143 ? 126.776 91.233 142.080 1.00 76.23 453 LYS A O 1
ATOM 1080 N N . GLU A 1 144 ? 126.376 92.718 140.445 1.00 59.95 454 GLU A N 1
ATOM 1081 C CA . GLU A 1 144 ? 126.742 91.907 139.291 1.00 76.99 454 GLU A CA 1
ATOM 1082 C C . GLU A 1 144 ? 126.106 90.510 139.331 1.00 79.92 454 GLU A C 1
ATOM 1083 O O . GLU A 1 144 ? 126.638 89.552 138.763 1.00 88.75 454 GLU A O 1
ATOM 1089 N N . GLY A 1 145 ? 124.853 90.498 139.787 1.00 73.73 455 GLY A N 1
ATOM 1090 C CA . GLY A 1 145 ? 124.021 89.328 139.782 1.00 80.39 455 GLY A CA 1
ATOM 1091 C C . GLY A 1 145 ? 123.847 88.703 141.149 1.00 94.33 455 GLY A C 1
ATOM 1092 O O . GLY A 1 145 ? 122.806 88.087 141.408 1.00 93.50 455 GLY A O 1
ATOM 1093 N N . PHE A 1 146 ? 124.825 88.876 142.037 1.00 92.37 456 PHE A N 1
ATOM 1094 C CA . PHE A 1 146 ? 124.851 88.213 143.331 1.00 81.91 456 PHE A CA 1
ATOM 1095 C C . PHE A 1 146 ? 124.288 89.130 144.401 1.00 77.66 456 PHE A C 1
ATOM 1096 O O . PHE A 1 146 ? 124.358 90.354 144.293 1.00 77.19 456 PHE A O 1
ATOM 1104 N N . THR A 1 147 ? 123.741 88.521 145.445 1.00 79.20 457 THR A N 1
ATOM 1105 C CA . THR A 1 147 ? 123.087 89.271 146.506 1.00 84.97 457 THR A CA 1
ATOM 1106 C C . THR A 1 147 ? 124.056 90.266 147.143 1.00 90.74 457 THR A C 1
ATOM 1107 O O . THR A 1 147 ? 125.278 90.139 147.035 1.00 98.06 457 THR A O 1
ATOM 1111 N N . PHE A 1 148 ? 123.494 91.279 147.802 1.00 85.60 458 PHE A N 1
ATOM 1112 C CA . PHE A 1 148 ? 124.293 92.351 148.394 1.00 96.38 458 PHE A CA 1
ATOM 1113 C C . PHE A 1 148 ? 123.458 93.183 149.385 1.00 107.81 458 PHE A C 1
ATOM 1114 O O . PHE A 1 148 ? 122.343 93.597 149.057 1.00 108.41 458 PHE A O 1
ATOM 1122 N N . PRO A 1 149 ? 123.972 93.426 150.611 1.00 114.56 459 PRO A N 1
ATOM 1123 C CA . PRO A 1 149 ? 125.218 93.011 151.283 1.00 111.96 459 PRO A CA 1
ATOM 1124 C C . PRO A 1 149 ? 125.486 91.507 151.297 1.00 103.58 459 PRO A C 1
ATOM 1125 O O . PRO A 1 149 ? 126.637 91.128 151.500 1.00 101.68 459 PRO A O 1
ATOM 1129 N N . ASP A 1 152 ? 129.350 90.892 152.828 1.00 127.93 462 ASP A N 1
ATOM 1130 C CA . ASP A 1 152 ? 130.393 91.581 153.581 1.00 131.46 462 ASP A CA 1
ATOM 1131 C C . ASP A 1 152 ? 129.767 92.418 154.723 1.00 137.75 462 ASP A C 1
ATOM 1132 O O . ASP A 1 152 ? 128.536 92.438 154.864 1.00 136.89 462 ASP A O 1
ATOM 1137 N N . PRO A 1 153 ? 130.606 93.104 155.550 1.00 137.52 463 PRO A N 1
ATOM 1138 C CA . PRO A 1 153 ? 130.545 94.150 156.579 1.00 131.10 463 PRO A CA 1
ATOM 1139 C C . PRO A 1 153 ? 129.746 95.383 156.180 1.00 132.68 463 PRO A C 1
ATOM 1140 O O . PRO A 1 153 ? 129.131 96.048 157.022 1.00 129.59 463 PRO A O 1
ATOM 1144 N N . ARG A 1 154 ? 130.539 95.885 155.228 1.00 134.12 464 ARG A N 1
ATOM 1145 C CA . ARG A 1 154 ? 130.633 97.301 154.885 1.00 131.48 464 ARG A CA 1
ATOM 1146 C C . ARG A 1 154 ? 129.347 97.902 154.318 1.00 128.68 464 ARG A C 1
ATOM 1147 O O . ARG A 1 154 ? 129.369 99.090 153.964 1.00 122.41 464 ARG A O 1
ATOM 1155 N N . ALA A 1 155 ? 128.242 97.150 154.230 1.00 130.38 465 ALA A N 1
ATOM 1156 C CA . ALA A 1 155 ? 127.055 97.607 153.516 1.00 118.07 465 ALA A CA 1
ATOM 1157 C C . ALA A 1 155 ? 125.788 97.200 154.257 1.00 116.00 465 ALA A C 1
ATOM 1158 O O . ALA A 1 155 ? 125.759 96.175 154.947 1.00 115.70 465 ALA A O 1
ATOM 1160 N N . THR A 1 156 ? 124.732 98.003 154.082 1.00 117.83 466 THR A N 1
ATOM 1161 C CA . THR A 1 156 ? 123.450 97.745 154.730 1.00 127.21 466 THR A CA 1
ATOM 1162 C C . THR A 1 156 ? 122.322 98.522 154.049 1.00 128.58 466 THR A C 1
ATOM 1163 O O . THR A 1 156 ? 122.464 99.714 153.749 1.00 118.58 466 THR A O 1
ATOM 1167 N N . ILE A 1 157 ? 121.193 97.831 153.851 1.00 126.64 467 ILE A N 1
ATOM 1168 C CA . ILE A 1 157 ? 119.990 98.365 153.214 1.00 112.42 467 ILE A CA 1
ATOM 1169 C C . ILE A 1 157 ? 119.164 99.130 154.241 1.00 103.47 467 ILE A C 1
ATOM 1170 O O . ILE A 1 157 ? 118.861 98.614 155.323 1.00 100.63 467 ILE A O 1
ATOM 1175 N N . GLN A 1 158 ? 118.776 100.358 153.909 1.00 103.18 468 GLN A N 1
ATOM 1176 C CA . GLN A 1 158 ? 118.092 101.283 154.798 1.00 109.63 468 GLN A CA 1
ATOM 1177 C C . GLN A 1 158 ? 116.601 100.968 154.860 1.00 110.93 468 GLN A C 1
ATOM 1178 O O . GLN A 1 158 ? 116.148 99.899 154.447 1.00 111.95 468 GLN A O 1
ATOM 1184 N N . GLU A 1 159 ? 115.836 101.913 155.412 1.00 117.54 469 GLU A N 1
ATOM 1185 C CA . GLU A 1 159 ? 114.483 101.412 155.617 1.00 124.95 469 GLU A CA 1
ATOM 1186 C C . GLU A 1 159 ? 113.525 101.852 154.515 1.00 116.91 469 GLU A C 1
ATOM 1187 O O . GLU A 1 159 ? 112.687 101.058 154.066 1.00 109.93 469 GLU A O 1
ATOM 1193 N N . GLN A 1 160 ? 113.758 102.891 153.714 1.00 114.42 470 GLN A N 1
ATOM 1194 C CA . GLN A 1 160 ? 113.155 103.308 152.453 1.00 116.59 470 GLN A CA 1
ATOM 1195 C C . GLN A 1 160 ? 113.644 102.485 151.259 1.00 112.22 470 GLN A C 1
ATOM 1196 O O . GLN A 1 160 ? 113.332 102.829 150.112 1.00 109.97 470 GLN A O 1
ATOM 1198 N N . GLY A 1 161 ? 114.742 101.745 151.433 1.00 107.01 471 GLY A N 1
ATOM 1199 C CA . GLY A 1 161 ? 115.255 100.883 150.391 1.00 99.85 471 GLY A CA 1
ATOM 1200 C C . GLY A 1 161 ? 116.607 101.245 149.843 1.00 95.14 471 GLY A C 1
ATOM 1201 O O . GLY A 1 161 ? 117.148 100.475 149.037 1.00 78.71 471 GLY A O 1
ATOM 1202 N N . THR A 1 162 ? 117.183 102.377 150.237 1.00 105.67 472 THR A N 1
ATOM 1203 C CA . THR A 1 162 ? 118.486 102.742 149.698 1.00 99.44 472 THR A CA 1
ATOM 1204 C C . THR A 1 162 ? 119.567 101.825 150.264 1.00 95.05 472 THR A C 1
ATOM 1205 O O . THR A 1 162 ? 119.611 101.560 151.470 1.00 98.26 472 THR A O 1
ATOM 1209 N N . LEU A 1 163 ? 120.406 101.298 149.376 1.00 94.57 473 LEU A N 1
ATOM 1210 C CA . LEU A 1 163 ? 121.625 100.624 149.794 1.00 96.51 473 LEU A CA 1
ATOM 1211 C C . LEU A 1 163 ? 122.624 101.658 150.296 1.00 111.02 473 LEU A C 1
ATOM 1212 O O . LEU A 1 163 ? 122.676 102.791 149.810 1.00 108.06 473 LEU A O 1
ATOM 1217 N N . GLN A 1 164 ? 123.419 101.261 151.285 1.00 124.42 474 GLN A N 1
ATOM 1218 C CA . GLN A 1 164 ? 124.402 102.091 151.967 1.00 124.62 474 GLN A CA 1
ATOM 1219 C C . GLN A 1 164 ? 125.718 101.338 152.019 1.0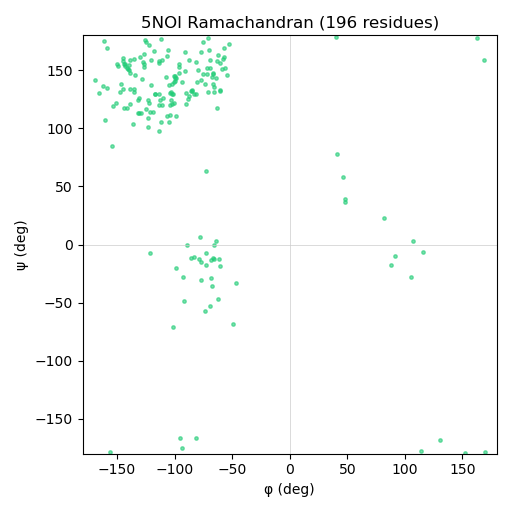0 121.63 474 GLN A C 1
ATOM 1220 O O . GLN A 1 164 ? 125.795 100.252 152.604 1.00 117.03 474 GLN A O 1
ATOM 1226 N N . ILE A 1 165 ? 126.765 101.777 151.334 1.00 123.12 475 ILE A N 1
ATOM 1227 C CA . ILE A 1 165 ? 128.100 101.211 151.223 1.00 127.99 475 ILE A CA 1
ATOM 1228 C C . ILE A 1 165 ? 129.082 102.217 151.815 1.00 136.99 475 ILE A C 1
ATOM 1229 O O . ILE A 1 165 ? 128.949 103.424 151.598 1.00 133.16 475 ILE A O 1
ATOM 1234 N N . LYS A 1 166 ? 129.990 101.859 152.726 1.00 142.20 476 LYS A N 1
ATOM 1235 C CA . LYS A 1 166 ? 130.912 102.932 153.055 1.00 135.57 476 LYS A CA 1
ATOM 1236 C C . LYS A 1 166 ? 132.349 102.477 152.889 1.00 131.86 476 LYS A C 1
ATOM 1237 O O . LYS A 1 166 ? 132.664 101.296 153.052 1.00 124.38 476 LYS A O 1
ATOM 1239 N N . ASN A 1 167 ? 133.175 103.521 152.851 1.00 131.90 477 ASN A N 1
ATOM 1240 C CA . ASN A 1 167 ? 134.581 103.509 152.458 1.00 133.15 477 ASN A CA 1
ATOM 1241 C C . ASN A 1 167 ? 134.802 102.597 151.245 1.00 125.65 477 ASN A C 1
ATOM 1242 O O . ASN A 1 167 ? 135.385 101.517 151.336 1.00 129.58 477 ASN A O 1
ATOM 1244 N N . LEU A 1 168 ? 134.405 103.205 150.127 1.00 122.74 478 LEU A N 1
ATOM 1245 C CA . LEU A 1 168 ? 134.505 102.573 148.820 1.00 129.34 478 LEU A CA 1
ATOM 1246 C C . LEU A 1 168 ? 135.949 102.175 148.516 1.00 129.57 478 LEU A C 1
ATOM 1247 O O . LEU A 1 168 ? 136.888 102.544 149.218 1.00 137.95 478 LEU A O 1
ATOM 1252 N N . ARG A 1 169 ? 136.119 101.394 147.457 1.00 121.29 479 ARG A N 1
ATOM 1253 C CA . ARG A 1 169 ? 137.437 101.222 146.867 1.00 119.45 479 ARG A CA 1
ATOM 1254 C C . ARG A 1 169 ? 137.232 100.691 145.460 1.00 118.97 479 ARG A C 1
ATOM 1255 O O . ARG A 1 169 ? 136.116 100.350 145.066 1.00 111.32 479 ARG A O 1
ATOM 1263 N N . ILE A 1 170 ? 138.343 100.568 144.729 1.00 123.18 480 ILE A N 1
ATOM 1264 C CA . ILE A 1 170 ? 138.245 100.244 143.308 1.00 123.23 480 ILE A CA 1
ATOM 1265 C C . ILE A 1 170 ? 137.563 98.891 143.068 1.00 128.85 480 ILE A C 1
ATOM 1266 O O . ILE A 1 170 ? 137.028 98.650 141.978 1.00 129.19 480 ILE A O 1
ATOM 1271 N N . SER A 1 171 ? 137.492 98.022 144.082 1.00 129.21 481 SER A N 1
ATOM 1272 C CA . SER A 1 171 ? 136.814 96.728 144.041 1.00 124.81 481 SER A CA 1
ATOM 1273 C C . SER A 1 171 ? 135.297 96.869 143.917 1.00 124.73 481 SER A C 1
ATOM 1274 O O . SER A 1 171 ? 134.643 95.958 143.394 1.00 114.44 481 SER A O 1
ATOM 1277 N N . ASP A 1 172 ? 134.754 97.913 144.570 1.00 125.28 482 ASP A N 1
ATOM 1278 C CA . ASP A 1 172 ? 133.314 98.160 144.655 1.00 114.91 482 ASP A CA 1
ATOM 1279 C C . ASP A 1 172 ? 132.715 98.769 143.385 1.00 109.88 482 ASP A C 1
ATOM 1280 O O . ASP A 1 172 ? 131.533 99.138 143.406 1.00 107.47 482 ASP A O 1
ATOM 1285 N N . THR A 1 173 ? 133.477 98.898 142.298 1.00 110.58 483 THR A N 1
ATOM 1286 C CA . THR A 1 173 ? 132.793 99.320 141.085 1.00 113.90 483 THR A CA 1
ATOM 1287 C C . THR A 1 173 ? 131.905 98.186 140.565 1.00 118.05 483 THR A C 1
ATOM 1288 O O . THR A 1 173 ? 131.929 97.055 141.062 1.00 113.12 483 THR A O 1
ATOM 1292 N N . GLY A 1 174 ? 131.198 98.480 139.483 1.00 124.74 484 GLY A N 1
ATOM 1293 C CA . GLY A 1 174 ? 130.306 97.527 138.855 1.00 118.86 484 GLY A CA 1
ATOM 1294 C C . GLY A 1 174 ? 128.854 97.946 138.959 1.00 100.42 484 GLY A C 1
ATOM 1295 O O . GLY A 1 174 ? 128.507 98.994 139.521 1.00 95.14 484 GLY A O 1
ATOM 1296 N N . THR A 1 175 ? 127.997 97.076 138.429 1.00 89.54 485 THR A N 1
ATOM 1297 C CA . THR A 1 175 ? 126.558 97.275 138.288 1.00 78.10 485 THR A CA 1
ATOM 1298 C C . THR A 1 175 ? 125.817 96.829 139.546 1.00 67.93 485 THR A C 1
ATOM 1299 O O . THR A 1 175 ? 126.038 95.721 140.045 1.00 59.77 485 THR A O 1
ATOM 1303 N N . TYR A 1 176 ? 124.975 97.694 140.111 1.00 70.20 486 TYR A N 1
ATOM 1304 C CA . TYR A 1 176 ? 124.150 97.384 141.273 1.00 76.22 486 TYR A CA 1
ATOM 1305 C C . TYR A 1 176 ? 122.685 97.389 140.844 1.00 80.56 486 TYR A C 1
ATOM 1306 O O . TYR A 1 176 ? 122.217 98.339 140.203 1.00 70.93 486 TYR A O 1
ATOM 1315 N N . THR A 1 177 ? 121.960 96.331 141.190 1.00 73.55 487 THR A N 1
ATOM 1316 C CA . THR A 1 177 ? 120.589 96.160 140.734 1.00 70.56 487 THR A CA 1
ATOM 1317 C C . THR A 1 177 ? 119.637 96.255 141.914 1.00 71.32 487 THR A C 1
ATOM 1318 O O . THR A 1 177 ? 119.729 95.461 142.857 1.00 68.78 487 THR A O 1
ATOM 1322 N N . CYS A 1 178 ? 118.735 97.229 141.857 1.00 51.46 488 CYS A N 1
ATOM 1323 C CA . CYS A 1 178 ? 117.601 97.264 142.763 1.00 62.11 488 CYS A CA 1
ATOM 1324 C C . CYS A 1 178 ? 116.564 96.226 142.330 1.00 65.39 488 CYS A C 1
ATOM 1325 O O . CYS A 1 178 ? 116.413 95.945 141.140 1.00 71.09 488 CYS A O 1
ATOM 1328 N N . VAL A 1 179 ? 115.863 95.640 143.308 1.00 61.64 489 VAL A N 1
ATOM 1329 C CA . VAL A 1 179 ? 114.887 94.579 143.064 1.00 56.94 489 VAL A CA 1
ATOM 1330 C C . VAL A 1 179 ? 113.716 94.802 144.007 1.00 58.55 489 VAL A C 1
ATOM 1331 O O . VAL A 1 179 ? 113.886 94.761 145.228 1.00 61.49 489 VAL A O 1
ATOM 1335 N N . ALA A 1 180 ? 112.535 95.043 143.448 1.00 59.23 490 ALA A N 1
ATOM 1336 C CA . ALA A 1 180 ? 111.309 95.161 144.223 1.00 64.35 490 ALA A CA 1
ATOM 1337 C C . ALA A 1 180 ? 110.438 93.953 143.932 1.00 55.67 490 ALA A C 1
ATOM 1338 O O . ALA A 1 180 ? 110.129 93.682 142.770 1.00 66.14 490 ALA A O 1
ATOM 1340 N N . THR A 1 181 ? 110.027 93.250 144.985 1.00 55.32 491 THR A N 1
ATOM 1341 C CA . THR A 1 181 ? 109.335 91.974 144.876 1.00 54.26 491 THR A CA 1
ATOM 1342 C C . THR A 1 181 ? 108.137 91.962 145.810 1.00 52.19 491 THR A C 1
ATOM 1343 O O . THR A 1 181 ? 108.177 92.549 146.894 1.00 50.80 491 THR A O 1
ATOM 1347 N N . SER A 1 182 ? 107.069 91.284 145.390 1.00 49.70 492 SER A N 1
ATOM 1348 C CA . SER A 1 182 ? 105.899 91.111 146.241 1.00 57.11 492 SER A CA 1
ATOM 1349 C C . SER A 1 182 ? 105.129 89.871 145.790 1.00 54.64 492 SER A C 1
ATOM 1350 O O . SER A 1 182 ? 105.515 89.184 144.838 1.00 51.98 492 SER A O 1
ATOM 1353 N N . SER A 1 183 ? 104.004 89.606 146.460 1.00 52.18 493 SER A N 1
ATOM 1354 C CA . SER A 1 183 ? 103.224 88.404 146.168 1.00 59.24 493 SER A CA 1
ATOM 1355 C C . SER A 1 183 ? 102.637 88.453 144.764 1.00 69.98 493 SER A C 1
ATOM 1356 O O . SER A 1 183 ? 101.951 87.521 144.335 1.00 85.32 493 SER A O 1
ATOM 1359 N N . SER A 1 184 ? 102.903 89.534 144.037 1.00 69.51 494 SER A N 1
ATOM 1360 C CA . SER A 1 184 ? 102.306 89.748 142.732 1.00 64.66 494 SER A CA 1
ATOM 1361 C C . SER A 1 184 ? 103.321 89.905 141.612 1.00 55.30 494 SER A C 1
ATOM 1362 O O . SER A 1 184 ? 102.903 89.962 140.446 1.00 60.95 494 SER A O 1
ATOM 1365 N N . GLY A 1 185 ? 104.610 89.977 141.910 1.00 52.28 495 GLY A N 1
ATOM 1366 C CA . GLY A 1 185 ? 105.613 90.098 140.869 1.00 53.71 495 GLY A CA 1
ATOM 1367 C C . GLY A 1 185 ? 106.945 90.584 141.408 1.00 59.02 495 GLY A C 1
ATOM 1368 O O . GLY A 1 185 ? 107.102 90.855 142.592 1.00 61.98 495 GLY A O 1
ATOM 1369 N N . GLU A 1 186 ? 107.912 90.660 140.491 1.00 53.55 496 GLU A N 1
ATOM 1370 C CA . GLU A 1 186 ? 109.194 91.303 140.735 1.00 42.64 496 GLU A CA 1
ATOM 1371 C C . GLU A 1 186 ? 109.440 92.337 139.646 1.00 51.29 496 GLU A C 1
ATOM 1372 O O . GLU A 1 186 ? 109.021 92.166 138.501 1.00 58.80 496 GLU A O 1
ATOM 1378 N N . THR A 1 187 ? 110.218 93.354 140.000 1.00 51.28 497 THR A N 1
ATOM 1379 C CA . THR A 1 187 ? 110.808 94.186 138.967 1.00 48.38 497 THR A CA 1
ATOM 1380 C C . THR A 1 187 ? 112.189 94.611 139.436 1.00 42.66 497 THR A C 1
ATOM 1381 O O . THR A 1 187 ? 112.500 94.538 140.623 1.00 58.80 497 THR A O 1
ATOM 1385 N N . SER A 1 188 ? 113.021 95.035 138.486 1.00 45.88 498 SER A N 1
ATOM 1386 C CA . SER A 1 188 ? 114.403 95.393 138.772 1.00 51.75 498 SER A CA 1
ATOM 1387 C C . SER A 1 188 ? 114.798 96.661 138.009 1.00 53.04 498 SER A C 1
ATOM 1388 O O . SER A 1 188 ? 114.206 96.997 136.982 1.00 54.67 498 SER A O 1
ATOM 1391 N N . TRP A 1 189 ? 115.848 97.342 138.496 1.00 60.43 499 TRP A N 1
ATOM 1392 C CA . TRP A 1 189 ? 116.335 98.587 137.889 1.00 62.05 499 TRP A CA 1
ATOM 1393 C C . TRP A 1 189 ? 117.817 98.715 138.212 1.00 54.84 499 TRP A C 1
ATOM 1394 O O . TRP A 1 189 ? 118.182 98.766 139.386 1.00 60.57 499 TRP A O 1
ATOM 1405 N N . SER A 1 190 ? 118.667 98.744 137.193 1.00 55.14 500 SER A N 1
ATOM 1406 C CA . SER A 1 190 ? 120.106 98.686 137.392 1.00 65.82 500 SER A CA 1
ATOM 1407 C C . SER A 1 190 ? 120.759 100.055 137.168 1.00 73.11 500 SER A C 1
ATOM 1408 O O . SER A 1 190 ? 120.159 100.984 136.609 1.00 66.74 500 SER A O 1
ATOM 1411 N N . ALA A 1 191 ? 122.021 100.151 137.587 1.00 80.21 501 ALA A N 1
ATOM 1412 C CA . ALA A 1 191 ? 122.834 101.369 137.532 1.00 69.58 501 ALA A CA 1
ATOM 1413 C C . ALA A 1 191 ? 124.274 100.996 137.847 1.00 61.54 501 ALA A C 1
ATOM 1414 O O . ALA A 1 191 ? 124.526 100.142 138.700 1.00 65.72 501 ALA A O 1
ATOM 1416 N N . VAL A 1 192 ? 125.209 101.624 137.141 1.00 67.34 502 VAL A N 1
ATOM 1417 C CA . VAL A 1 192 ? 126.625 101.368 137.401 1.00 71.06 502 VAL A CA 1
ATOM 1418 C C . VAL A 1 192 ? 127.160 102.391 138.390 1.00 69.70 502 VAL A C 1
ATOM 1419 O O . VAL A 1 192 ? 126.872 103.589 138.278 1.00 73.42 502 VAL A O 1
ATOM 1423 N N . LEU A 1 193 ? 128.002 101.902 139.301 1.00 79.56 503 LEU A N 1
ATOM 1424 C CA . LEU A 1 193 ? 128.687 102.771 140.257 1.00 91.41 503 LEU A CA 1
ATOM 1425 C C . LEU A 1 193 ? 130.184 102.533 140.132 1.00 95.84 503 LEU A C 1
ATOM 1426 O O . LEU A 1 193 ? 130.661 101.434 140.424 1.00 100.88 503 LEU A O 1
ATOM 1431 N N . ASP A 1 194 ? 130.891 103.587 139.729 1.00 100.13 504 ASP A N 1
ATOM 1432 C CA . ASP A 1 194 ? 132.338 103.554 139.571 1.00 105.29 504 ASP A CA 1
ATOM 1433 C C . ASP A 1 194 ? 133.013 104.173 140.787 1.00 114.34 504 ASP A C 1
ATOM 1434 O O . ASP A 1 194 ? 132.505 105.139 141.366 1.00 116.31 504 ASP A O 1
ATOM 1439 N N . VAL A 1 195 ? 134.150 103.601 141.186 1.00 120.70 505 VAL A N 1
ATOM 1440 C CA . VAL A 1 195 ? 134.947 104.058 142.322 1.00 126.27 505 VAL A CA 1
ATOM 1441 C C . VAL A 1 195 ? 136.355 104.359 141.828 1.00 129.86 505 VAL A C 1
ATOM 1442 O O . VAL A 1 195 ? 137.087 103.444 141.422 1.00 123.90 505 VAL A O 1
ATOM 1446 N N . THR A 1 196 ? 136.742 105.635 141.768 1.00 131.94 506 THR A N 1
ATOM 1447 C CA . THR A 1 196 ? 138.096 106.132 141.578 1.00 130.87 506 THR A CA 1
ATOM 1448 C C . THR A 1 196 ? 138.609 106.707 142.899 1.00 134.54 506 THR A C 1
ATOM 1449 O O . THR A 1 196 ? 137.842 106.952 143.830 1.00 133.47 506 THR A O 1
ATOM 1453 N N . GLU A 1 197 ? 139.930 106.869 143.012 1.00 138.73 507 GLU A N 1
ATOM 1454 C CA . GLU A 1 197 ? 140.466 107.686 144.100 1.00 135.35 507 GLU A CA 1
ATOM 1455 C C . GLU A 1 197 ? 140.115 109.152 143.886 1.00 127.28 507 GLU A C 1
ATOM 1456 O O . GLU A 1 197 ? 139.951 109.908 144.851 1.00 127.67 507 GLU A O 1
ATOM 1462 N N . SER A 1 198 ? 139.960 109.553 142.624 1.00 120.44 508 SER A N 1
ATOM 1463 C CA . SER A 1 198 ? 139.602 110.927 142.288 1.00 119.98 508 SER A CA 1
ATOM 1464 C C . SER A 1 198 ? 138.168 111.246 142.698 1.00 119.05 508 SER A C 1
ATOM 1465 O O . SER A 1 198 ? 137.914 112.235 143.393 1.00 114.39 508 SER A O 1
ATOM 1468 N N . GLY A 1 199 ? 137.216 110.420 142.270 1.00 130.96 509 GLY A N 1
ATOM 1469 C CA . GLY A 1 199 ? 135.814 110.722 142.481 1.00 132.34 509 GLY A CA 1
ATOM 1470 C C . GLY A 1 199 ? 135.236 111.687 141.470 1.00 132.30 509 GLY A C 1
ATOM 1471 O O . GLY A 1 199 ? 134.224 112.342 141.752 1.00 133.44 509 GLY A O 1
ATOM 1472 N N . LYS A 1 200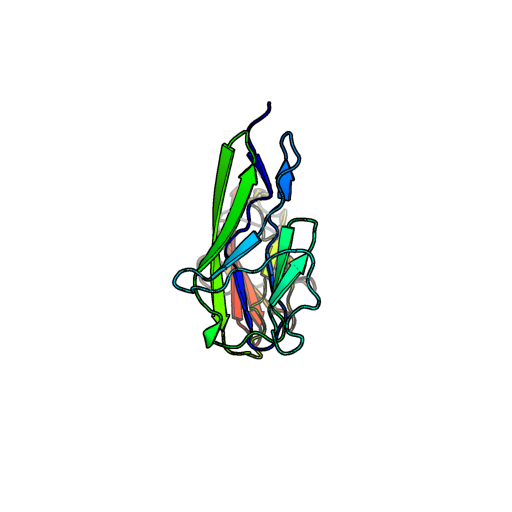 ? 135.849 111.791 140.293 1.00 128.85 510 LYS A N 1
ATOM 1473 C CA . LYS A 1 200 ? 135.423 112.727 139.258 1.00 123.26 510 LYS A CA 1
ATOM 1474 C C . LYS A 1 200 ? 135.848 112.224 137.877 1.00 120.01 510 LYS A C 1
ATOM 1475 O O . LYS A 1 200 ? 136.746 112.780 137.249 1.00 119.26 510 LYS A O 1
#

CATH classification: 2.60.40.10 (+1 more: 2.60.40.10)

B-factor: mean 77.86, std 27.52, range [30.0, 166.34]

Secondary structure (DSSP, 8-state):
-EEEEEEE----EEEETTS-EEE--EEEEESPP-EEEEETT-S-EE-SS----SS-SEEE-TTS-EEE-S--GGG-EEEEEEEE-SS-EEEEEEEEEEE-----PPPPEEEE----EEEETT-EEEE--EEE-SSPPEEEEEETTEEE---SEEE-SSS-EEEES--GGG-EEEEEEEEETTEEEEEEEEEEEESS--

Solvent-accessible surface area: 11825 Å² total; per-residue (Å²): 229,39,78,6,99,42,83,59,138,10,171,75,36,132,28,23,69,37,155,75,4,62,0,44,0,70,20,100,24,77,60,117,4,68,7,41,0,43,51,79,82,27,161,90,88,38,96,36,113,106,131,59,59,115,144,59,6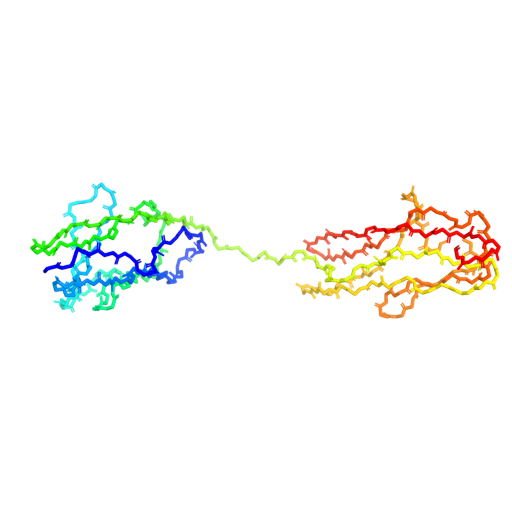9,29,62,8,35,106,79,1,37,0,38,0,55,87,1,81,136,80,13,34,26,85,5,20,0,35,3,134,20,150,34,24,87,31,105,3,106,0,51,0,66,13,47,81,99,127,136,116,142,96,67,5,95,14,96,91,2,4,60,135,48,58,48,35,26,81,31,83,1,84,2,137,4,128,23,59,24,103,31,151,19,102,35,41,1,49,48,97,56,157,113,23,64,96,110,82,7,78,58,65,177,87,2,16,0,71,2,47,38,0,134,134,85,12,43,16,50,1,24,0,22,0,40,28,107,34,20,126,41,70,98,66,16,47,2,53,7,51,139,93,25,122

Radius of gyration: 27.8 Å; Cα contacts (8 Å, |Δi|>4): 504; chains: 1; bounding box: 76×37×55 Å

Sequence (198 aa):
RAPPQFVVRPRDQIVAQGRTVTFPCETKGNPQPAVFWQKEGSQNLLFPNQPQQPNSRCSVSPTGDLTITNIQRSDAGYYICQALTVAGSILAKAQLEVTDVLTDRPPPIILQGPAMQTLAVDGTALLKCKATGDPLPVISWLKEGFTFPDPRATIQEQGTLQIKNLRISDTGTYTCVATSSSGETSWSAVLDVTESGK

Nearest PDB structures (foldseek):
  5noi-assembly1_A-2  TM=1.005E+00  e=2.163E-40  Homo sapiens
  6iaa-assembly3_C  TM=6.334E-01  e=3.533E-32  Homo sapiens
  5ope-assembly1_A  TM=4.459E-01  e=3.603E-17  Homo sapiens
  5k6x-assembly1_B  TM=4.738E-01  e=1.755E-15  Mus musculus
  5k70-assembly4_D  TM=4.646E-01  e=2.657E-15  Mus musculus

Organism: Homo sapiens (NCBI:txid9606)

InterPro domains:
  IPR003598 Immunoglobulin subtype 2 [SM004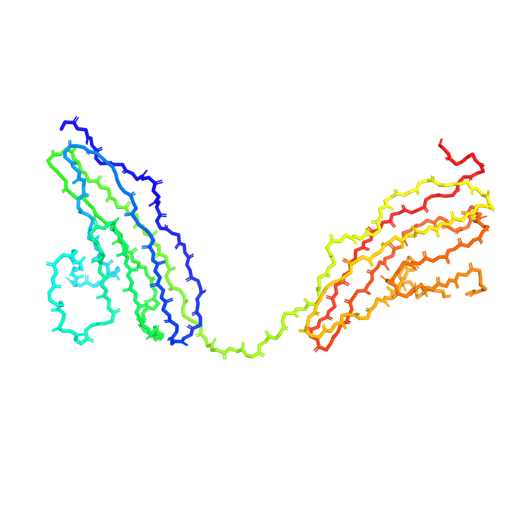08] (43-117)
  IPR003598 Immunoglobulin subtype 2 [SM00408] (145-210)
  IPR003598 Immunoglobulin subtype 2 [SM00408] (237-300)
  IPR003598 Immunoglobulin subtype 2 [SM00408] (326-398)
  IPR003598 Immunoglobulin subtype 2 [SM00408] (430-495)
  IPR003599 Immunoglobulin domain subtype [SM00409] (37-129)
  IPR003599 Immunoglobulin domain subtype [SM00409] (139-222)
  IPR003599 Immunoglobulin domain subtype [SM00409] (231-311)
  IPR003599 Immunoglobulin domain subtype [SM00409] (320-409)
  IPR003599 Immunoglobulin domain subtype [SM00409] (424-506)
  IPR003961 Fibronectin type III [PF00041] (524-609)
  IPR003961 Fibronectin type III [PF00041] (647-725)
  IPR003961 Fibronectin type III [PF00041] (739-828)
  IPR003961 Fibronectin type III [PS50853] (524-618)
  IPR003961 Fibronectin type III [PS50853] (637-735)
  IPR003961 Fibronectin type III [PS50853] (739-836)
  IPR003961 Fibronectin type III [SM00060] (522-604)
  IPR003961 Fibronectin type III [SM00060] (638-721)
  IPR003961 Fibronectin type III [SM00060] (736-823)
  IPR003961 Fibronectin type III [cd00063] (522-615)

Foldseek 3Di:
DWEKDWPDFFAADEDEAQAKDKTATAMQTVVRWFKWKDFPPDPDIAGADPVDPVVAQWHAHRRGMIMGGRHDQVSFHKMKIKTDDPRYIDIGIYTYHYDHDDPAFAWKDWPDFFEAFEFAAQAKDWGDTAIQGVVGWDKFKDFPRHGDDPPAWDADDNGIIMGGRDDQVPWGKMKIWTGDPRGIDIDIYTYGYYNVRD